Protein AF-A0AAD7N2C0-F1 (afdb_monomer_lite)

Organism: NCBI:txid230809

pLDDT: mean 71.65, std 14.03, range [29.66, 93.94]

Sequence (207 aa):
TRGRRMLSAWKRSNLVILNGTHLEDAPIGRFTSIKKVGVKEATVDYATVSEALVPLVRSLSVALPVGSTEAWSDHVGLTLKLDRAILDAAPNPVPRAVHRVPVMPQGDREMDKFCEEVMASRQSPAEMLHQLYGQVFVETSFSQVYVQGSCKGLGTNGARGVGAVFWGETSNSNCVLAVPGLGRQRITELQYMQHCWRSKLQTLIIP

Foldseek 3Di:
DVVVVVVVVCVVVQKDWQQQDPQEPDDGRDFFFAADPPQDGHNPDTDIDHPVQVVFWNHWYFAAPDDDPPDDDSGTDIDTDGHPVCVVVDDDDDPPDPDPDPDDDPDPDPVVVSVVVSVPRDDDPQSVCCVVVNDDPDDDPDFDKDKDKDWDPPPDLPIWIKIWIGRDDPDPPTDIDTDDHDDDDDPPVVVVVVVVVVVVVVVVPDD

Secondary structure (DSSP, 8-state):
-HHHHHHHHHHHTTEEE-TTSTTBSSSTT--SB---TTSPPB-----EEEGGGGGGEEEEEEE---S-TT---SBPEEEEEE-THHHHH--S-PPPP-PPPP-PPP--SHHHHHHHHHHH----HHHHHHHHH-------S----EEEEEEESTTSTT-EEEEEEE--TT-TT-EEEEPSSS----SHHHHHHHHHHHHHHHHH---

Structure (mmCIF, N/CA/C/O backbone):
data_AF-A0AAD7N2C0-F1
#
_entry.id   AF-A0AAD7N2C0-F1
#
loop_
_atom_site.group_PDB
_atom_site.id
_atom_site.type_symbol
_atom_site.label_atom_id
_atom_site.label_alt_id
_atom_site.label_comp_id
_atom_site.label_asym_id
_atom_site.label_entity_id
_atom_site.label_seq_id
_atom_site.pdbx_PDB_ins_code
_atom_site.Cartn_x
_atom_site.Cartn_y
_atom_site.Cartn_z
_atom_site.occupancy
_atom_site.B_iso_or_equiv
_atom_site.auth_seq_id
_atom_site.auth_comp_id
_atom_site.auth_asym_id
_atom_site.auth_atom_id
_atom_site.pdbx_PDB_model_num
ATOM 1 N N . THR A 1 1 ? -19.991 15.404 3.270 1.00 70.31 1 THR A N 1
ATOM 2 C CA . THR A 1 1 ? -19.014 14.652 2.472 1.00 70.31 1 THR A CA 1
ATOM 3 C C . THR A 1 1 ? -18.948 13.242 3.005 1.00 70.31 1 THR A C 1
ATOM 5 O O . THR A 1 1 ? -19.131 13.039 4.214 1.00 70.31 1 THR A O 1
ATOM 8 N N . ARG A 1 2 ? -18.714 12.283 2.116 1.00 74.31 2 ARG A N 1
ATOM 9 C CA . ARG A 1 2 ? -18.590 10.849 2.399 1.00 74.31 2 ARG A CA 1
ATOM 10 C C . ARG A 1 2 ? -17.620 10.567 3.548 1.00 74.31 2 ARG A C 1
ATOM 12 O O . ARG A 1 2 ? -18.001 9.913 4.518 1.00 74.31 2 ARG A O 1
ATOM 19 N N . GLY A 1 3 ? -16.435 11.182 3.509 1.00 79.38 3 GLY A N 1
ATOM 20 C CA . GLY A 1 3 ? -15.414 11.039 4.553 1.00 79.38 3 GLY A CA 1
ATOM 21 C C . GLY A 1 3 ? -15.924 11.371 5.960 1.00 79.38 3 GLY A C 1
ATOM 22 O O . GLY A 1 3 ? -15.758 10.577 6.877 1.00 79.38 3 GLY A O 1
ATOM 23 N N . ARG A 1 4 ? -16.654 12.481 6.147 1.00 81.00 4 ARG A N 1
ATOM 24 C CA . ARG A 1 4 ? -17.184 12.862 7.476 1.00 81.00 4 ARG A CA 1
ATOM 25 C C . ARG A 1 4 ? -18.195 11.854 8.026 1.00 81.00 4 ARG A C 1
ATOM 27 O O . ARG A 1 4 ? -18.227 11.626 9.234 1.00 81.00 4 ARG A O 1
ATOM 34 N N . ARG A 1 5 ? -19.024 11.251 7.165 1.00 80.38 5 ARG A N 1
ATOM 35 C CA . ARG A 1 5 ? -19.997 10.224 7.584 1.00 80.38 5 ARG A CA 1
ATOM 36 C C . ARG A 1 5 ? -19.286 8.931 7.970 1.00 80.38 5 ARG A C 1
ATOM 38 O O . ARG A 1 5 ? -19.634 8.351 8.992 1.00 80.38 5 ARG A O 1
ATOM 45 N N . MET A 1 6 ? -18.273 8.537 7.199 1.00 83.81 6 MET A N 1
ATOM 46 C CA . MET A 1 6 ? -17.429 7.379 7.495 1.00 83.81 6 MET A CA 1
ATOM 47 C C . MET A 1 6 ? -16.694 7.550 8.831 1.00 83.81 6 MET A C 1
ATOM 49 O O . MET A 1 6 ? -16.851 6.714 9.714 1.00 83.81 6 MET A O 1
ATOM 53 N N . LEU A 1 7 ? -16.033 8.694 9.044 1.00 83.12 7 LEU A N 1
ATOM 54 C CA . LEU A 1 7 ? -15.394 9.038 10.322 1.00 83.12 7 LEU A CA 1
ATOM 55 C C . LEU A 1 7 ? -16.388 9.010 11.491 1.00 83.12 7 LEU A C 1
ATOM 57 O O . LEU A 1 7 ? -16.083 8.502 12.565 1.00 83.12 7 LEU A O 1
ATOM 61 N N . SER A 1 8 ? -17.605 9.515 11.277 1.00 82.25 8 SER A N 1
ATOM 62 C CA . SER A 1 8 ? -18.661 9.494 12.296 1.00 82.25 8 SER A CA 1
ATOM 63 C C . SER A 1 8 ? -19.159 8.073 12.593 1.00 82.25 8 SER A C 1
ATOM 65 O O . SER A 1 8 ? -19.505 7.766 13.733 1.00 82.25 8 SER A O 1
ATOM 67 N N . ALA A 1 9 ? -19.220 7.193 11.591 1.00 82.31 9 ALA A N 1
ATOM 68 C CA . ALA A 1 9 ? -19.581 5.787 11.769 1.00 82.31 9 ALA A CA 1
ATOM 69 C C . ALA A 1 9 ? -18.493 5.016 12.531 1.00 82.31 9 ALA A C 1
ATOM 71 O O . ALA A 1 9 ? -18.816 4.298 13.478 1.00 82.31 9 ALA A O 1
ATOM 72 N N . TRP A 1 10 ? -17.224 5.225 12.179 1.00 86.38 10 TRP A N 1
ATOM 73 C CA . TRP A 1 10 ? -16.083 4.639 12.881 1.00 86.38 10 TRP A CA 1
ATOM 74 C C . TRP A 1 10 ? -16.002 5.107 14.330 1.00 86.38 10 TRP A C 1
ATOM 76 O O . TRP A 1 10 ? -15.942 4.270 15.226 1.00 86.38 10 TRP A O 1
ATOM 86 N N . LYS A 1 11 ? -16.150 6.415 14.575 1.00 84.75 11 LYS A N 1
ATOM 87 C CA . LYS A 1 11 ? -16.197 6.975 15.931 1.00 84.75 11 LYS A CA 1
ATOM 88 C C . LYS A 1 11 ? -17.304 6.345 16.782 1.00 84.75 11 LYS A C 1
ATOM 90 O O . LYS A 1 11 ? -17.057 5.970 17.919 1.00 84.75 11 LYS A O 1
ATOM 95 N N . ARG A 1 12 ? -18.519 6.196 16.239 1.00 85.44 12 ARG A N 1
ATOM 96 C CA . ARG A 1 12 ? -19.641 5.554 16.958 1.00 85.44 12 ARG A CA 1
ATOM 97 C C . ARG A 1 12 ? -19.413 4.070 17.241 1.00 85.44 12 ARG A C 1
ATOM 99 O O . ARG A 1 12 ? -19.999 3.550 18.179 1.00 85.44 12 ARG A O 1
ATOM 106 N N . SER A 1 13 ? -18.588 3.412 16.434 1.00 83.12 13 SER A N 1
ATOM 107 C CA . SER A 1 13 ? -18.271 1.985 16.563 1.00 83.12 13 SER A CA 1
ATOM 108 C C . SER A 1 13 ? -16.969 1.739 17.336 1.00 83.12 13 SER A C 1
ATOM 110 O O . SER A 1 13 ? -16.472 0.619 17.343 1.00 83.12 13 SER A O 1
ATOM 112 N N . ASN A 1 14 ? -16.403 2.787 17.944 1.00 88.44 14 ASN A N 1
ATOM 113 C CA . ASN A 1 14 ? -15.100 2.790 18.606 1.00 88.44 14 ASN A CA 1
ATOM 114 C C . ASN A 1 14 ? -13.965 2.160 17.771 1.00 88.44 14 ASN A C 1
ATOM 116 O O . ASN A 1 14 ? -13.167 1.355 18.259 1.00 88.44 14 ASN A O 1
ATOM 120 N N . LEU A 1 15 ? -13.941 2.497 16.477 1.00 89.88 15 LEU A N 1
ATOM 121 C CA . LEU A 1 15 ? -12.914 2.057 15.541 1.00 89.88 15 LEU A CA 1
ATOM 122 C C . LEU A 1 15 ? -11.818 3.117 15.404 1.00 89.88 15 LEU A C 1
ATOM 124 O O . LEU A 1 15 ? -12.097 4.304 15.217 1.00 89.88 15 LEU A O 1
ATOM 128 N N . VAL A 1 16 ? -10.574 2.653 15.435 1.00 92.06 16 VAL A N 1
ATOM 129 C CA . VAL A 1 16 ? -9.347 3.424 15.243 1.00 92.06 16 VAL A CA 1
ATOM 130 C C . VAL A 1 16 ? -8.838 3.193 13.823 1.00 92.06 16 VAL A C 1
ATOM 132 O O . VAL A 1 16 ? -8.785 2.056 13.355 1.00 92.06 16 VAL A O 1
ATOM 135 N N . ILE A 1 17 ? -8.467 4.274 13.135 1.00 93.94 17 ILE A N 1
ATOM 136 C CA . ILE A 1 17 ? -7.831 4.224 11.813 1.00 93.94 17 ILE A CA 1
ATOM 137 C C . ILE A 1 17 ? -6.334 4.015 12.014 1.00 93.94 17 ILE A C 1
ATOM 139 O O . ILE A 1 17 ? -5.708 4.759 12.764 1.00 93.94 17 ILE A O 1
ATOM 143 N N . LEU A 1 18 ? -5.770 3.018 11.337 1.00 93.38 18 LEU A N 1
ATOM 144 C CA . LEU A 1 18 ? -4.351 2.679 11.453 1.00 93.38 18 LEU A CA 1
ATOM 145 C C . LEU A 1 18 ? -3.471 3.425 10.443 1.00 93.38 18 LEU A C 1
ATOM 147 O O . LEU A 1 18 ? -2.297 3.665 10.721 1.00 93.38 18 LEU A O 1
ATOM 151 N N . ASN A 1 19 ? -4.029 3.820 9.297 1.00 92.62 19 ASN A N 1
ATOM 152 C CA . ASN A 1 19 ? -3.329 4.643 8.313 1.00 92.62 19 ASN A CA 1
ATOM 153 C C . ASN A 1 19 ? -2.898 5.981 8.931 1.00 92.62 19 ASN A C 1
ATOM 155 O O . ASN A 1 19 ? -3.682 6.650 9.605 1.00 92.62 19 ASN A O 1
ATOM 159 N N . GLY A 1 20 ? -1.665 6.390 8.662 1.00 87.25 20 GLY A N 1
ATOM 160 C CA . GLY A 1 20 ? -1.052 7.617 9.149 1.00 87.25 20 GLY A CA 1
ATOM 161 C C . GLY A 1 20 ? -0.580 7.555 10.606 1.00 87.25 20 GLY A C 1
ATOM 162 O O . GLY A 1 20 ? -0.171 8.577 11.156 1.00 87.25 20 GLY A O 1
ATOM 163 N N . THR A 1 21 ? -0.649 6.390 11.252 1.00 90.31 21 THR A N 1
ATOM 164 C CA . THR A 1 21 ? -0.164 6.202 12.626 1.00 90.31 21 THR A CA 1
ATOM 165 C C . THR A 1 21 ? 1.262 5.651 12.641 1.00 90.31 21 THR A C 1
ATOM 167 O O . THR A 1 21 ? 1.791 5.224 11.620 1.00 90.31 21 THR A O 1
ATOM 170 N N . HIS A 1 22 ? 1.880 5.600 13.822 1.00 90.69 22 HIS A N 1
ATOM 171 C CA . HIS A 1 22 ? 3.187 4.963 14.023 1.00 90.69 22 HIS A CA 1
ATOM 172 C C . HIS A 1 22 ? 3.191 3.449 13.740 1.00 90.69 22 HIS A C 1
ATOM 174 O O . HIS A 1 22 ? 4.258 2.848 13.700 1.00 90.69 22 HIS A O 1
ATOM 180 N N . LEU A 1 23 ? 2.014 2.832 13.579 1.00 91.31 23 LEU A N 1
ATOM 181 C CA . LEU A 1 23 ? 1.871 1.422 13.221 1.00 91.31 23 LEU A CA 1
ATOM 182 C C . LEU A 1 23 ? 1.984 1.197 11.707 1.00 91.31 23 LEU A C 1
ATOM 184 O O . LEU A 1 23 ? 2.019 0.049 11.280 1.00 91.31 23 LEU A O 1
ATOM 188 N N . GLU A 1 24 ? 2.002 2.252 10.889 1.00 90.56 24 GLU A N 1
ATOM 189 C CA . GLU A 1 24 ? 2.210 2.137 9.446 1.00 90.56 24 GLU A CA 1
ATOM 190 C C . GLU A 1 24 ? 3.711 1.980 9.132 1.00 90.56 24 GLU A C 1
ATOM 192 O O . GLU A 1 24 ? 4.488 2.915 9.298 1.00 90.56 24 GLU A O 1
ATOM 197 N N . ASP A 1 25 ? 4.110 0.809 8.621 1.00 82.00 25 ASP A N 1
ATOM 198 C CA . ASP A 1 25 ? 5.482 0.456 8.197 1.00 82.00 25 ASP A CA 1
ATOM 199 C C . ASP A 1 25 ? 5.895 1.140 6.869 1.00 82.00 25 ASP A C 1
ATOM 201 O O . ASP A 1 25 ? 6.874 0.760 6.220 1.00 82.00 25 ASP A O 1
ATOM 205 N N . ALA A 1 26 ? 5.125 2.126 6.414 1.00 72.94 26 ALA A N 1
ATOM 206 C CA . ALA A 1 26 ? 5.367 2.915 5.213 1.00 72.94 26 ALA A CA 1
ATOM 207 C C . ALA A 1 26 ? 5.567 4.393 5.597 1.00 72.94 26 ALA A C 1
ATOM 209 O O . ALA A 1 26 ? 5.246 4.783 6.721 1.00 72.94 26 ALA A O 1
ATOM 210 N N . PRO A 1 27 ? 6.089 5.250 4.695 1.00 71.62 27 PRO A N 1
ATOM 211 C CA . PRO A 1 27 ? 6.035 6.690 4.914 1.00 71.62 27 PRO A CA 1
ATOM 212 C C . PRO A 1 27 ? 4.595 7.085 5.250 1.00 71.62 27 PRO A C 1
ATOM 214 O O . PRO A 1 27 ? 3.690 6.787 4.473 1.00 71.62 27 PRO A O 1
ATOM 217 N N . ILE A 1 28 ? 4.408 7.695 6.423 1.00 67.69 28 ILE A N 1
ATOM 218 C CA . ILE A 1 28 ? 3.101 8.036 6.997 1.00 67.69 28 ILE A CA 1
ATOM 219 C C . ILE A 1 28 ? 2.191 8.647 5.929 1.00 67.69 28 ILE A C 1
ATOM 221 O O . ILE A 1 28 ? 2.535 9.664 5.324 1.00 67.69 28 ILE A O 1
ATOM 225 N N . GLY A 1 29 ? 1.010 8.049 5.748 1.00 63.38 29 GLY A N 1
ATOM 226 C CA . GLY A 1 29 ? -0.009 8.576 4.842 1.00 63.38 29 GLY A CA 1
ATOM 227 C C . GLY A 1 29 ? 0.218 8.190 3.386 1.00 63.38 29 GLY A C 1
ATOM 228 O O . GLY A 1 29 ? -0.067 8.988 2.490 1.00 63.38 29 GLY A O 1
ATOM 229 N N . ARG A 1 30 ? 0.717 6.976 3.131 1.00 80.44 30 ARG A N 1
ATOM 230 C CA . ARG A 1 30 ? 0.887 6.496 1.761 1.00 80.44 30 ARG A CA 1
ATOM 231 C C . ARG A 1 30 ? -0.463 6.443 1.036 1.00 80.44 30 ARG A C 1
ATOM 233 O O . ARG A 1 30 ? -1.490 6.046 1.596 1.00 80.44 30 ARG A O 1
ATOM 240 N N . PHE A 1 31 ? -0.458 6.839 -0.233 1.00 84.88 31 PHE A N 1
ATOM 241 C CA . PHE A 1 31 ? -1.635 6.720 -1.082 1.00 84.88 31 PHE A CA 1
ATOM 242 C C . PHE A 1 31 ? -1.967 5.254 -1.321 1.00 84.88 31 PHE A C 1
ATOM 244 O O . PHE A 1 31 ? -1.081 4.433 -1.570 1.00 84.88 31 PHE A O 1
ATOM 251 N N . THR A 1 32 ? -3.255 4.939 -1.221 1.00 84.38 32 THR A N 1
ATOM 252 C CA . THR A 1 32 ? -3.754 3.576 -1.400 1.00 84.38 32 THR A CA 1
ATOM 253 C C . THR A 1 32 ? -4.362 3.334 -2.770 1.00 84.38 32 THR A C 1
ATOM 255 O O . THR A 1 32 ? -4.479 2.188 -3.189 1.00 84.38 32 THR A O 1
ATOM 258 N N . SER A 1 33 ? -4.614 4.407 -3.516 1.00 82.69 33 SER A N 1
ATOM 259 C CA . SER A 1 33 ? -4.947 4.377 -4.930 1.00 82.69 33 SER A CA 1
ATOM 260 C C . SER A 1 33 ? -3.949 5.214 -5.727 1.00 82.69 33 SER A C 1
ATOM 262 O O . SER A 1 33 ? -3.734 6.398 -5.437 1.00 82.69 33 SER A O 1
ATOM 264 N N . ILE A 1 34 ? -3.329 4.575 -6.717 1.00 74.31 34 ILE A N 1
ATOM 265 C CA . ILE A 1 34 ? -2.292 5.148 -7.576 1.00 74.31 34 ILE A CA 1
ATOM 266 C C . ILE A 1 34 ? -2.873 5.228 -8.979 1.00 74.31 34 ILE A C 1
ATOM 268 O O . ILE A 1 34 ? -3.233 4.211 -9.569 1.00 74.31 34 ILE A O 1
ATOM 272 N N . LYS A 1 35 ? -2.995 6.448 -9.499 1.00 70.06 35 LYS A N 1
ATOM 273 C CA . LYS A 1 35 ? -3.726 6.724 -10.738 1.00 70.06 35 LYS A CA 1
ATOM 274 C C . LYS A 1 35 ? -2.865 7.407 -11.795 1.00 70.06 35 LYS A C 1
ATOM 276 O O . LYS A 1 35 ? -1.724 7.808 -11.560 1.00 70.06 35 LYS A O 1
ATOM 281 N N . LYS A 1 36 ? -3.455 7.505 -12.987 1.00 60.09 36 LYS A N 1
ATOM 282 C CA . LYS A 1 36 ? -2.905 8.077 -14.222 1.00 60.09 36 LYS A CA 1
ATOM 283 C C . LYS A 1 36 ? -2.272 9.453 -13.994 1.00 60.09 36 LYS A C 1
ATOM 285 O O . LYS A 1 36 ? -2.759 10.231 -13.178 1.00 60.09 36 LYS A O 1
ATOM 290 N N . VAL A 1 37 ? -1.231 9.779 -14.763 1.00 49.88 37 VAL A N 1
ATOM 291 C CA . VAL A 1 37 ? -0.595 11.110 -14.762 1.00 49.88 37 VAL A CA 1
ATOM 292 C C . VAL A 1 37 ? -1.664 12.196 -14.931 1.00 49.88 37 VAL A C 1
ATOM 294 O O . VAL A 1 37 ? -2.398 12.194 -15.916 1.00 49.88 37 VAL A O 1
ATOM 297 N N . GLY A 1 38 ? -1.761 13.107 -13.959 1.00 54.09 38 GLY A N 1
ATOM 298 C CA . GLY A 1 38 ? -2.751 14.192 -13.933 1.00 54.09 38 GLY A CA 1
ATOM 299 C C . GLY A 1 38 ? -3.958 13.948 -13.018 1.00 54.09 38 GLY A C 1
ATOM 300 O O . GLY A 1 38 ? -4.625 14.912 -12.645 1.00 54.09 38 GLY A O 1
ATOM 301 N N . VAL A 1 39 ? -4.205 12.707 -12.586 1.00 60.31 39 VAL A N 1
ATOM 302 C CA . VAL A 1 39 ? -5.164 12.392 -11.515 1.00 60.31 39 VAL A CA 1
ATOM 303 C C . VAL A 1 39 ? -4.409 12.343 -10.188 1.00 60.31 39 VAL A C 1
ATOM 305 O O . VAL A 1 39 ? -3.324 11.774 -10.101 1.00 60.31 39 VAL A O 1
ATOM 308 N N . LYS A 1 40 ? -4.956 12.977 -9.146 1.00 66.38 40 LYS A N 1
ATOM 309 C CA . LYS A 1 40 ? -4.307 13.028 -7.830 1.00 66.38 40 LYS A CA 1
ATOM 310 C C . LYS A 1 40 ? -4.325 11.642 -7.187 1.00 66.38 40 LYS A C 1
ATOM 312 O O . LYS A 1 40 ? -5.377 11.009 -7.116 1.00 66.38 40 LYS A O 1
ATOM 317 N N . GLU A 1 41 ? -3.170 11.205 -6.697 1.00 78.19 41 GLU A N 1
ATOM 318 C CA . GLU A 1 41 ? -3.063 10.038 -5.823 1.00 78.19 41 GLU A CA 1
ATOM 319 C C . GLU A 1 41 ? -3.924 10.261 -4.572 1.00 78.19 41 GLU A C 1
ATOM 321 O O . GLU A 1 41 ? -4.056 11.388 -4.078 1.00 78.19 41 GLU A O 1
ATOM 326 N N . ALA A 1 42 ? -4.566 9.199 -4.088 1.00 81.50 42 ALA A N 1
ATOM 327 C CA . ALA A 1 42 ? -5.526 9.313 -2.999 1.00 81.50 42 ALA A CA 1
ATOM 328 C C . ALA A 1 42 ? -5.417 8.142 -2.025 1.00 81.50 42 ALA A C 1
ATOM 330 O O . ALA A 1 42 ? -5.201 6.993 -2.408 1.00 81.50 42 ALA A O 1
ATOM 331 N N . THR A 1 43 ? -5.618 8.431 -0.743 1.00 84.75 43 THR A N 1
ATOM 332 C CA . THR A 1 43 ? -5.851 7.403 0.272 1.00 84.75 43 THR A CA 1
ATOM 333 C C . THR A 1 43 ? -7.352 7.167 0.356 1.00 84.75 43 THR A C 1
ATOM 335 O O . THR A 1 43 ? -8.091 8.033 0.821 1.00 84.75 43 THR A O 1
ATOM 338 N N . VAL A 1 44 ? -7.804 6.018 -0.136 1.00 86.12 44 VAL A N 1
ATOM 339 C CA . VAL A 1 44 ? -9.226 5.628 -0.169 1.00 86.12 44 VAL A CA 1
ATOM 340 C C . VAL A 1 44 ? -9.489 4.297 0.528 1.00 86.12 44 VAL A C 1
ATOM 342 O O . VAL A 1 44 ? -10.601 4.075 1.007 1.00 86.12 44 VAL A O 1
ATOM 345 N N . ASP A 1 45 ? -8.460 3.464 0.660 1.00 88.00 45 ASP A N 1
ATOM 346 C CA . ASP A 1 45 ? -8.474 2.244 1.461 1.00 88.00 45 ASP A CA 1
ATOM 347 C C . ASP A 1 45 ? -7.897 2.510 2.849 1.00 88.00 45 ASP A C 1
ATOM 349 O O . ASP A 1 45 ? -6.811 3.081 2.987 1.00 88.00 45 ASP A O 1
ATOM 353 N N . TYR A 1 46 ? -8.626 2.069 3.873 1.00 91.19 46 TYR A N 1
ATOM 354 C CA . TYR A 1 46 ? -8.271 2.273 5.271 1.00 91.19 46 TYR A CA 1
ATOM 355 C C . TYR A 1 46 ? -8.316 0.955 6.039 1.00 91.19 46 TYR A C 1
ATOM 357 O O . TYR A 1 46 ? -9.290 0.206 5.949 1.00 91.19 46 TYR A O 1
ATOM 365 N N . ALA A 1 47 ? -7.296 0.708 6.855 1.00 93.25 47 ALA A N 1
ATOM 366 C CA . ALA A 1 47 ? -7.322 -0.329 7.872 1.00 93.25 47 ALA A CA 1
ATOM 367 C C . ALA A 1 47 ? -7.885 0.262 9.170 1.00 93.25 47 ALA A C 1
ATOM 369 O O . ALA A 1 47 ? -7.408 1.289 9.660 1.00 93.25 47 ALA A O 1
ATOM 370 N N . THR A 1 48 ? -8.907 -0.391 9.727 1.00 93.94 48 THR A N 1
ATOM 371 C CA . THR A 1 48 ? -9.512 0.007 11.002 1.00 93.94 48 THR A CA 1
ATOM 372 C C . THR A 1 48 ? -9.609 -1.179 11.947 1.00 93.94 48 THR A C 1
ATOM 374 O O . THR A 1 48 ? -9.838 -2.308 11.512 1.00 93.94 48 THR A O 1
ATOM 377 N N . VAL A 1 49 ? -9.432 -0.918 13.238 1.00 92.38 49 VAL A N 1
ATOM 378 C CA . VAL A 1 49 ? -9.549 -1.914 14.313 1.00 92.38 49 VAL A CA 1
ATOM 379 C C . VAL A 1 49 ? -10.329 -1.317 15.473 1.00 92.38 49 VAL A C 1
ATOM 381 O O . VAL A 1 49 ? -10.372 -0.099 15.619 1.00 92.38 49 VAL A O 1
ATOM 384 N N . SER A 1 50 ? -10.954 -2.144 16.307 1.00 90.44 50 SER A N 1
ATOM 385 C CA . SER A 1 50 ? -11.484 -1.644 17.576 1.00 90.44 50 SER A CA 1
ATOM 386 C C . SER A 1 50 ? -10.338 -1.197 18.482 1.00 90.44 50 SER A C 1
ATOM 388 O O . SER A 1 50 ? -9.241 -1.755 18.432 1.00 90.44 50 SER A O 1
ATOM 390 N N . GLU A 1 51 ? -10.598 -0.208 19.333 1.00 87.62 51 GLU A N 1
ATOM 391 C CA . GLU A 1 51 ? -9.603 0.326 20.273 1.00 87.62 51 GLU A CA 1
ATOM 392 C C . GLU A 1 51 ? -8.937 -0.773 21.125 1.00 87.62 51 GLU A C 1
ATOM 394 O O . GLU A 1 51 ? -7.723 -0.777 21.306 1.00 87.62 51 GLU A O 1
ATOM 399 N N . ALA A 1 52 ? -9.711 -1.778 21.548 1.00 85.38 52 ALA A N 1
ATOM 400 C CA . ALA A 1 52 ? -9.220 -2.918 22.325 1.00 85.38 52 ALA A CA 1
ATOM 401 C C . ALA A 1 52 ? -8.186 -3.791 21.588 1.00 85.38 52 ALA A C 1
ATOM 403 O O . ALA A 1 52 ? -7.409 -4.491 22.232 1.00 85.38 52 ALA A O 1
ATOM 404 N N . LEU A 1 53 ? -8.166 -3.769 20.251 1.00 88.44 53 LEU A N 1
ATOM 405 C CA . LEU A 1 53 ? -7.234 -4.556 19.440 1.00 88.44 53 LEU A CA 1
ATOM 406 C C . LEU A 1 53 ? -5.960 -3.790 19.078 1.00 88.44 53 LEU A C 1
ATOM 408 O O . LEU A 1 53 ? -5.014 -4.408 18.596 1.00 88.44 53 LEU A O 1
ATOM 412 N N . VAL A 1 54 ? -5.903 -2.476 19.324 1.00 90.62 54 VAL A N 1
ATOM 413 C CA . VAL A 1 54 ? -4.730 -1.644 19.006 1.00 90.62 54 VAL A CA 1
ATOM 414 C C . VAL A 1 54 ? -3.435 -2.190 19.627 1.00 90.62 54 VAL A C 1
ATOM 416 O O . VAL A 1 54 ? -2.459 -2.297 18.888 1.00 90.62 54 VAL A O 1
ATOM 419 N N . PRO A 1 55 ? -3.391 -2.628 20.906 1.00 90.25 55 PRO A N 1
ATOM 420 C CA . PRO A 1 55 ? -2.169 -3.191 21.494 1.00 90.25 55 PRO A CA 1
ATOM 421 C C . PRO A 1 55 ? -1.679 -4.481 20.820 1.00 90.25 55 PRO A C 1
ATOM 423 O O . PRO A 1 55 ? -0.523 -4.865 20.987 1.00 90.25 55 PRO A O 1
ATOM 426 N N . LEU A 1 56 ? -2.556 -5.163 20.077 1.00 90.50 56 LEU A N 1
ATOM 427 C CA . LEU A 1 56 ? -2.248 -6.398 19.358 1.00 90.50 56 LEU A CA 1
ATOM 428 C C . LEU A 1 56 ? -1.826 -6.133 17.910 1.00 90.50 56 LEU A C 1
ATOM 430 O O . LEU A 1 56 ? -1.383 -7.056 17.231 1.00 90.50 56 LEU A O 1
ATOM 434 N N . VAL A 1 57 ? -1.948 -4.902 17.411 1.00 92.75 57 VAL A N 1
ATOM 435 C CA . VAL A 1 57 ? -1.460 -4.547 16.077 1.00 92.75 57 VAL A CA 1
ATOM 436 C C . VAL A 1 57 ? 0.057 -4.424 16.125 1.00 92.75 57 VAL A C 1
ATOM 438 O O . VAL A 1 57 ? 0.608 -3.614 16.864 1.00 92.75 57 VAL A O 1
ATOM 441 N N . ARG A 1 58 ? 0.741 -5.236 15.318 1.00 93.56 58 ARG A N 1
ATOM 442 C CA . ARG A 1 58 ? 2.200 -5.194 15.184 1.00 93.56 58 ARG A CA 1
ATOM 443 C C . ARG A 1 58 ? 2.624 -4.200 14.124 1.00 93.56 58 ARG A C 1
ATOM 445 O O . ARG A 1 58 ? 3.508 -3.396 14.390 1.00 93.56 58 ARG A O 1
ATOM 452 N N . SER A 1 59 ? 1.981 -4.247 12.961 1.00 93.69 59 SER A N 1
ATOM 453 C CA . SER A 1 59 ? 2.157 -3.224 11.938 1.00 93.69 59 SER A CA 1
ATOM 454 C C . SER A 1 59 ? 1.110 -3.286 10.829 1.00 93.69 59 SER A C 1
ATOM 456 O O . SER A 1 59 ? 0.435 -4.298 10.630 1.00 93.69 59 SER A O 1
ATOM 458 N N . LEU A 1 60 ? 0.995 -2.189 10.090 1.00 93.62 60 LEU A N 1
ATOM 459 C CA . LEU A 1 60 ? 0.257 -2.035 8.846 1.00 93.62 60 LEU A CA 1
ATOM 460 C C . LEU A 1 60 ? 1.261 -1.744 7.730 1.00 93.62 60 LEU A C 1
ATOM 462 O O . LEU A 1 60 ? 1.951 -0.732 7.760 1.00 93.62 60 LEU A O 1
ATOM 466 N N . SER A 1 61 ? 1.314 -2.589 6.709 1.00 90.38 61 SER A N 1
ATOM 467 C CA . SER A 1 61 ? 2.115 -2.343 5.514 1.00 90.38 61 SER A CA 1
ATOM 468 C C . SER A 1 61 ? 1.224 -1.945 4.345 1.00 90.38 61 SER A C 1
ATOM 470 O O . SER A 1 61 ? 0.238 -2.620 4.043 1.00 90.38 61 SER A O 1
ATOM 472 N N . VAL A 1 62 ? 1.600 -0.852 3.685 1.00 86.56 62 VAL A N 1
ATOM 473 C CA . VAL A 1 62 ? 1.004 -0.378 2.435 1.00 86.56 62 VAL A CA 1
ATOM 474 C C . VAL A 1 62 ? 1.995 -0.696 1.320 1.00 86.56 62 VAL A C 1
ATOM 476 O O . VAL A 1 62 ? 2.956 0.050 1.082 1.00 86.56 62 VAL A O 1
ATOM 479 N N . ALA A 1 63 ? 1.809 -1.852 0.689 1.00 77.88 63 ALA A N 1
ATOM 480 C CA . ALA A 1 63 ? 2.730 -2.377 -0.307 1.00 77.88 63 ALA A CA 1
ATOM 481 C C . ALA A 1 63 ? 2.164 -2.169 -1.711 1.00 77.88 63 ALA A C 1
ATOM 483 O O . ALA A 1 63 ? 1.010 -2.501 -1.985 1.00 77.88 63 ALA A O 1
ATOM 484 N N . LEU A 1 64 ? 3.003 -1.648 -2.613 1.00 67.38 64 LEU A N 1
ATOM 485 C CA . LEU A 1 64 ? 2.694 -1.657 -4.041 1.00 67.38 64 LEU A CA 1
ATOM 486 C C . LEU A 1 64 ? 2.376 -3.096 -4.466 1.00 67.38 64 LEU A C 1
ATOM 488 O O . LEU A 1 64 ? 2.981 -4.018 -3.916 1.00 67.38 64 LEU A O 1
ATOM 492 N N . PRO A 1 65 ? 1.454 -3.311 -5.414 1.00 59.69 65 PRO A N 1
ATOM 493 C CA . PRO A 1 65 ? 1.211 -4.643 -5.941 1.00 59.69 65 PRO A CA 1
ATOM 494 C C . PRO A 1 65 ? 2.508 -5.167 -6.574 1.00 59.69 65 PRO A C 1
ATOM 496 O O . PRO A 1 65 ? 2.897 -4.761 -7.666 1.00 59.69 65 PRO A O 1
ATOM 499 N N . VAL A 1 66 ? 3.213 -6.045 -5.857 1.00 49.84 66 VAL A N 1
ATOM 500 C CA . VAL A 1 66 ? 4.384 -6.758 -6.368 1.00 49.84 66 VAL A CA 1
ATOM 501 C C . VAL A 1 66 ? 3.932 -8.178 -6.678 1.00 49.84 66 VAL A C 1
ATOM 503 O O . VAL A 1 66 ? 3.925 -9.040 -5.806 1.00 49.84 66 VAL A O 1
ATOM 506 N N . GLY A 1 67 ? 3.525 -8.409 -7.925 1.00 47.59 67 GLY A N 1
ATOM 507 C CA . GLY A 1 67 ? 3.361 -9.760 -8.461 1.00 47.59 67 GLY A CA 1
ATOM 508 C C . GLY A 1 67 ? 1.920 -10.252 -8.584 1.00 47.59 67 GLY A C 1
ATOM 509 O O . GLY A 1 67 ? 1.351 -10.849 -7.682 1.00 47.59 67 GLY A O 1
ATOM 510 N N . SER A 1 68 ? 1.346 -10.075 -9.764 1.00 44.59 68 SER A N 1
ATOM 511 C CA . SER A 1 68 ? 1.057 -11.166 -10.703 1.00 44.59 68 SER A CA 1
ATOM 512 C C . SER A 1 68 ? 0.480 -10.511 -11.956 1.00 44.59 68 SER A C 1
ATOM 514 O O . SER A 1 68 ? -0.353 -9.612 -11.890 1.00 44.59 68 SER A O 1
ATOM 516 N N . THR A 1 69 ? 1.010 -10.880 -13.112 1.00 51.09 69 THR A N 1
ATOM 517 C CA . THR A 1 69 ? 0.781 -10.227 -14.409 1.00 51.09 69 THR A CA 1
ATOM 518 C C . THR A 1 69 ? -0.644 -10.379 -14.955 1.00 51.09 69 THR A C 1
ATOM 520 O O . THR A 1 69 ? -0.938 -9.827 -16.009 1.00 51.09 69 THR A O 1
ATOM 523 N N . GLU A 1 70 ? -1.533 -11.094 -14.260 1.00 52.12 70 GLU A N 1
ATOM 524 C CA . GLU A 1 70 ? -2.845 -11.486 -14.793 1.00 52.12 70 GLU A CA 1
ATOM 525 C C . GLU A 1 70 ? -4.012 -10.600 -14.327 1.00 52.12 70 GLU A C 1
ATOM 527 O O . GLU A 1 70 ? -5.019 -10.511 -15.026 1.00 52.12 70 GLU A O 1
ATOM 532 N N . ALA A 1 71 ? -3.885 -9.881 -13.205 1.00 56.19 71 ALA A N 1
ATOM 533 C CA . ALA A 1 71 ? -4.915 -8.950 -12.737 1.00 56.19 71 ALA A CA 1
ATOM 534 C C . ALA A 1 71 ? -4.280 -7.741 -12.038 1.00 56.19 71 ALA A C 1
ATOM 536 O O . ALA A 1 71 ? -4.014 -7.748 -10.837 1.00 56.19 71 ALA A O 1
ATOM 537 N N . TRP A 1 72 ? -4.015 -6.689 -12.812 1.00 60.88 72 TRP A N 1
ATOM 538 C CA . TRP A 1 72 ? -3.530 -5.424 -12.267 1.00 60.88 72 TRP A CA 1
ATOM 539 C C . TRP A 1 72 ? -4.628 -4.700 -11.469 1.00 60.88 72 TRP A C 1
ATOM 541 O O . TRP A 1 72 ? -5.791 -4.693 -11.871 1.00 60.88 72 TRP A O 1
ATOM 551 N N . SER A 1 73 ? -4.234 -4.042 -10.375 1.00 70.94 73 SER A N 1
ATOM 552 C CA . SER A 1 73 ? -5.090 -3.195 -9.539 1.00 70.94 73 SER A CA 1
ATOM 553 C C . SER A 1 73 ? -4.462 -1.808 -9.401 1.00 70.94 73 SER A C 1
ATOM 555 O O . SER A 1 73 ? -3.271 -1.693 -9.118 1.00 70.94 73 SER A O 1
ATOM 557 N N . ASP A 1 74 ? -5.258 -0.750 -9.571 1.00 73.25 74 ASP A N 1
ATOM 558 C CA . ASP A 1 74 ? -4.868 0.635 -9.260 1.00 73.25 74 ASP A CA 1
ATOM 559 C C . ASP A 1 74 ? -4.886 0.927 -7.748 1.00 73.25 74 ASP A C 1
ATOM 561 O O . ASP A 1 74 ? -4.530 2.022 -7.310 1.00 73.25 74 ASP A O 1
ATOM 565 N N . HIS A 1 75 ? -5.264 -0.067 -6.944 1.00 78.94 75 HIS A N 1
ATOM 566 C CA . HIS A 1 75 ? -5.156 -0.055 -5.493 1.00 78.94 75 HIS A CA 1
ATOM 567 C C . HIS A 1 75 ? -3.937 -0.840 -5.011 1.00 78.94 75 HIS A C 1
ATOM 569 O O . HIS A 1 75 ? -3.627 -1.923 -5.519 1.00 78.94 75 HIS A O 1
ATOM 575 N N . VAL A 1 76 ? -3.279 -0.311 -3.983 1.00 82.75 76 VAL A N 1
ATOM 576 C CA . VAL A 1 76 ? -2.178 -0.982 -3.288 1.00 82.75 76 VAL A CA 1
ATOM 577 C C . VAL A 1 76 ? -2.708 -1.989 -2.269 1.00 82.75 76 VAL A C 1
ATOM 579 O O . VAL A 1 76 ? -3.797 -1.836 -1.715 1.00 82.75 76 VAL A O 1
ATOM 582 N N . GLY A 1 77 ? -1.912 -3.014 -1.976 1.00 83.56 77 GLY A N 1
ATOM 583 C CA . GLY A 1 77 ? -2.254 -3.987 -0.947 1.00 83.56 77 GLY A CA 1
ATOM 584 C C . GLY A 1 77 ? -2.067 -3.407 0.455 1.00 83.56 77 GLY A C 1
ATOM 585 O O . GLY A 1 77 ? -1.012 -2.854 0.773 1.00 83.56 77 GLY A O 1
ATOM 586 N N . LEU A 1 78 ? -3.071 -3.591 1.315 1.00 89.00 78 LEU A N 1
ATOM 587 C CA . LEU A 1 78 ? -2.968 -3.348 2.753 1.00 89.00 78 LEU A CA 1
ATOM 588 C C . LEU A 1 78 ? -2.732 -4.674 3.476 1.00 89.00 78 LEU A C 1
ATOM 590 O O . LEU A 1 78 ? -3.555 -5.584 3.398 1.00 89.00 78 LEU A O 1
ATOM 594 N N . THR A 1 79 ? -1.621 -4.781 4.202 1.00 90.06 79 THR A N 1
ATOM 595 C CA . THR A 1 79 ? -1.297 -5.958 5.020 1.00 90.06 79 THR A CA 1
ATOM 596 C C . THR A 1 79 ? -1.257 -5.571 6.488 1.00 90.06 79 THR A C 1
ATOM 598 O O . THR A 1 79 ? -0.406 -4.786 6.895 1.00 90.06 79 THR A O 1
ATOM 601 N N . LEU A 1 80 ? -2.151 -6.141 7.294 1.00 91.62 80 LEU A N 1
ATOM 602 C CA . LEU A 1 80 ? -2.187 -5.936 8.741 1.00 91.62 80 LEU A CA 1
ATOM 603 C C . LEU A 1 80 ? -1.560 -7.138 9.454 1.00 91.62 80 LEU A C 1
ATOM 605 O O . LEU A 1 80 ? -2.021 -8.268 9.290 1.00 91.62 80 LEU A O 1
ATOM 609 N N . LYS A 1 81 ? -0.52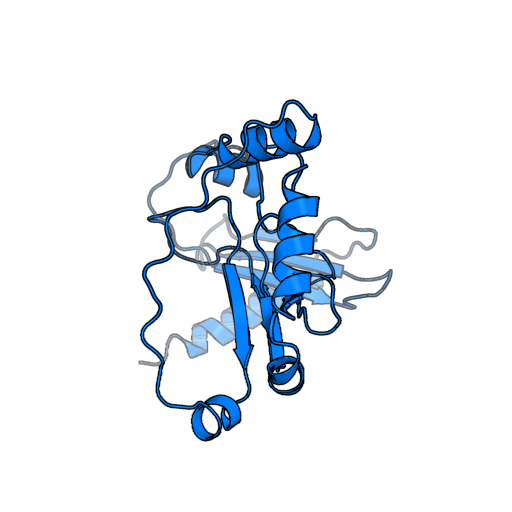6 -6.898 10.260 1.00 91.69 81 LYS A N 1
ATOM 610 C CA . LYS A 1 81 ? 0.099 -7.902 11.124 1.00 91.69 81 LYS A CA 1
ATOM 611 C C . LYS A 1 81 ? -0.424 -7.743 12.545 1.00 91.69 81 LYS A C 1
ATOM 613 O O . LYS A 1 81 ? -0.343 -6.662 13.126 1.00 91.69 81 LYS A O 1
ATOM 618 N N . LEU A 1 82 ? -0.933 -8.834 13.101 1.00 90.00 82 LEU A N 1
ATOM 619 C CA . LEU A 1 82 ? -1.502 -8.900 14.445 1.00 90.00 82 LEU A CA 1
ATOM 620 C C . LEU A 1 82 ? -0.688 -9.874 15.300 1.00 90.00 82 LEU A C 1
ATOM 622 O O . LEU A 1 82 ? -0.081 -10.810 14.778 1.00 90.00 82 LEU A O 1
ATOM 626 N N . ASP A 1 83 ? -0.679 -9.656 16.609 1.00 88.38 83 ASP A N 1
ATOM 627 C CA .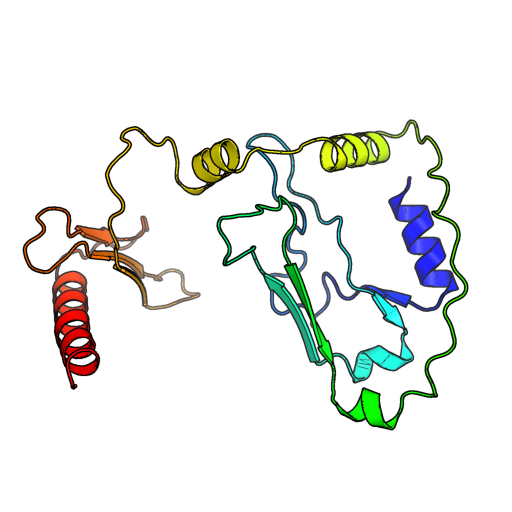 ASP A 1 83 ? -0.156 -10.619 17.569 1.00 88.38 83 ASP A CA 1
ATOM 628 C C . ASP A 1 83 ? -1.019 -11.888 17.573 1.00 88.38 83 ASP A C 1
ATOM 630 O O . ASP A 1 83 ? -2.250 -11.823 17.538 1.00 88.38 83 ASP A O 1
ATOM 634 N N . ARG A 1 84 ? -0.368 -13.049 17.665 1.00 78.12 84 ARG A N 1
ATOM 635 C CA . ARG A 1 84 ? -1.022 -14.353 17.785 1.00 78.12 84 ARG A CA 1
ATOM 636 C C . ARG A 1 84 ? -1.916 -14.450 19.022 1.00 78.12 84 ARG A C 1
ATOM 638 O O . ARG A 1 84 ? -2.911 -15.165 18.952 1.00 78.12 84 ARG A O 1
ATOM 645 N N . ALA A 1 85 ? -1.627 -13.698 20.088 1.00 74.31 85 ALA A N 1
ATOM 646 C CA . ALA A 1 85 ? -2.463 -13.623 21.291 1.00 74.31 85 ALA A CA 1
ATOM 647 C C . ALA A 1 85 ? -3.933 -13.258 20.990 1.00 74.31 85 ALA A C 1
ATOM 649 O O . ALA A 1 85 ? -4.826 -13.553 21.781 1.00 74.31 85 ALA A O 1
ATOM 650 N N . ILE A 1 86 ? -4.209 -12.666 19.821 1.00 68.88 86 ILE A N 1
ATOM 651 C CA . ILE A 1 86 ? -5.571 -12.396 19.353 1.00 68.88 86 ILE A CA 1
ATOM 652 C C . ILE A 1 86 ? -6.386 -13.674 19.111 1.00 68.88 86 ILE A C 1
ATOM 654 O O . ILE A 1 86 ? -7.600 -13.649 19.277 1.00 68.88 86 ILE A O 1
ATOM 658 N N . LEU A 1 87 ? -5.741 -14.780 18.721 1.00 65.56 87 LEU A N 1
ATOM 659 C CA . LEU A 1 87 ? -6.406 -16.064 18.479 1.00 65.56 87 LEU A CA 1
ATOM 660 C C . LEU A 1 87 ? -6.853 -16.707 19.790 1.00 65.56 87 LEU A C 1
ATOM 662 O O . LEU A 1 87 ? -7.897 -17.348 19.825 1.00 65.56 87 LEU A O 1
ATOM 666 N N . ASP A 1 88 ? -6.088 -16.484 20.857 1.00 67.69 88 ASP A N 1
ATOM 667 C CA . ASP A 1 88 ? -6.373 -17.029 22.184 1.00 67.69 88 ASP A CA 1
ATOM 668 C C . ASP A 1 88 ? -7.419 -16.180 22.932 1.00 67.69 88 ASP A C 1
ATOM 670 O O . ASP A 1 88 ? -8.132 -16.683 23.798 1.00 67.69 88 ASP A O 1
ATOM 674 N N . ALA A 1 89 ? -7.543 -14.893 22.579 1.00 60.66 89 ALA A N 1
ATOM 675 C CA . ALA A 1 89 ? -8.498 -13.951 23.167 1.00 60.66 89 ALA A CA 1
ATOM 676 C C . ALA A 1 89 ? -9.802 -13.786 22.361 1.00 60.66 89 ALA A C 1
ATOM 678 O O . ALA A 1 89 ? -10.732 -13.128 22.835 1.00 60.66 89 ALA A O 1
ATOM 679 N N . ALA A 1 90 ? -9.884 -14.326 21.140 1.00 59.34 90 ALA A N 1
ATOM 680 C CA . ALA A 1 90 ? -11.048 -14.142 20.283 1.00 59.34 90 ALA A CA 1
ATOM 681 C C . ALA A 1 90 ? -12.230 -14.994 20.784 1.00 59.34 90 ALA A C 1
ATOM 683 O O . ALA A 1 90 ? -12.151 -16.224 20.758 1.00 59.34 90 ALA A O 1
ATOM 684 N N . PRO A 1 91 ? -13.359 -14.385 21.197 1.00 59.94 91 PRO A N 1
ATOM 685 C CA . PRO A 1 91 ? -14.583 -15.146 21.402 1.00 59.94 91 PRO A CA 1
ATOM 686 C C . PRO A 1 91 ? -15.000 -15.822 20.089 1.00 59.94 91 PRO A C 1
ATOM 688 O O . PRO A 1 91 ? -14.646 -15.355 19.002 1.00 59.94 91 PRO A O 1
ATOM 691 N N . ASN A 1 92 ? -15.777 -16.908 20.198 1.00 62.81 92 ASN A N 1
ATOM 692 C CA . ASN A 1 92 ? -16.319 -17.629 19.045 1.00 62.81 92 ASN A CA 1
ATOM 693 C C . ASN A 1 92 ? -16.835 -16.646 17.981 1.00 62.81 92 ASN A C 1
ATOM 695 O O . ASN A 1 92 ? -17.536 -15.691 18.338 1.00 62.81 92 ASN A O 1
ATOM 699 N N . PRO A 1 93 ? -16.510 -16.860 16.692 1.00 59.81 93 PRO A N 1
ATOM 700 C CA . PRO A 1 93 ? -16.892 -15.944 15.632 1.00 59.81 93 PRO A CA 1
ATOM 701 C C . PRO A 1 93 ? -18.409 -15.768 15.639 1.00 59.81 93 PRO A C 1
ATOM 703 O O . PRO A 1 93 ? -19.163 -16.689 15.329 1.00 59.81 93 PRO A O 1
ATOM 706 N N . VAL A 1 94 ? -18.861 -14.572 16.014 1.00 66.50 94 VAL A N 1
ATOM 707 C CA . VAL A 1 94 ? -20.276 -14.222 15.934 1.00 66.50 94 VAL A CA 1
ATOM 708 C C . VAL A 1 94 ? -20.627 -14.156 14.447 1.00 66.50 94 VAL A C 1
ATOM 710 O O . VAL A 1 94 ? -19.924 -13.462 13.700 1.00 66.50 94 VAL A O 1
ATOM 713 N N . PRO A 1 95 ? -21.679 -14.857 13.985 1.00 56.62 95 PRO A N 1
ATOM 714 C CA . PRO A 1 95 ? -22.137 -14.745 12.611 1.00 56.62 95 PRO A CA 1
ATOM 715 C C . PRO A 1 95 ? -22.366 -13.270 12.291 1.00 56.62 95 PRO A C 1
ATOM 717 O O . PRO A 1 95 ? -23.197 -12.609 12.918 1.00 56.62 95 PRO A O 1
ATOM 720 N N . 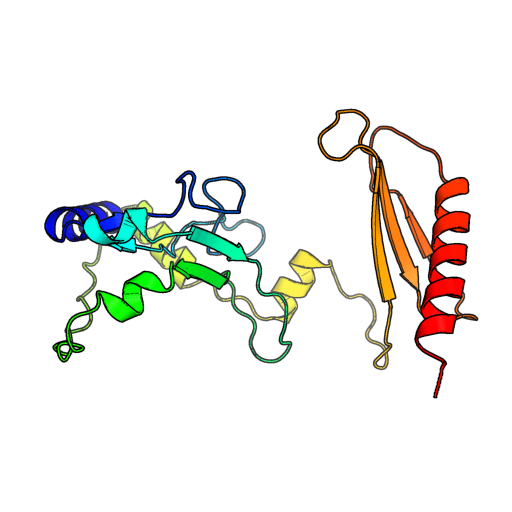ARG A 1 96 ? -21.600 -12.723 11.342 1.00 56.06 96 ARG A N 1
ATOM 721 C CA . ARG A 1 96 ? -21.841 -11.353 10.893 1.00 56.06 96 ARG A CA 1
ATOM 722 C C . ARG A 1 96 ? -23.210 -11.349 10.235 1.00 56.06 96 ARG A C 1
ATOM 724 O O . ARG A 1 96 ? -23.413 -12.039 9.237 1.00 56.06 96 ARG A O 1
ATOM 731 N N . ALA A 1 97 ? -24.140 -10.569 10.782 1.00 60.91 97 ALA A N 1
ATOM 732 C CA . ALA A 1 97 ? -25.353 -10.238 10.057 1.00 60.91 97 ALA A CA 1
ATOM 733 C C . ALA A 1 97 ? -24.929 -9.680 8.694 1.00 60.91 97 ALA A C 1
ATOM 735 O O . ALA A 1 97 ? -24.028 -8.839 8.624 1.00 60.91 97 ALA A O 1
ATOM 736 N N . VAL A 1 98 ? -25.530 -10.180 7.614 1.00 54.16 98 VAL A N 1
ATOM 737 C CA . VAL A 1 98 ? -25.281 -9.664 6.267 1.00 54.16 98 VAL A CA 1
ATOM 738 C C . VAL A 1 98 ? -25.721 -8.204 6.267 1.00 54.16 98 VAL A C 1
ATOM 740 O O . VAL A 1 98 ? -26.906 -7.885 6.161 1.00 54.16 98 VAL A O 1
ATOM 743 N N . HIS A 1 99 ? -24.768 -7.301 6.480 1.00 50.28 99 HIS A N 1
ATOM 744 C CA . HIS A 1 99 ? -25.037 -5.879 6.450 1.00 50.28 99 HIS A CA 1
ATOM 745 C C . HIS A 1 99 ? -25.406 -5.518 5.015 1.00 50.28 99 HIS A C 1
ATOM 747 O O . HIS A 1 99 ? -24.658 -5.800 4.078 1.00 50.28 99 HIS A O 1
ATOM 753 N N . ARG A 1 100 ? -26.583 -4.904 4.843 1.00 48.88 100 ARG A N 1
ATOM 754 C CA . ARG A 1 100 ? -26.985 -4.325 3.559 1.00 48.88 100 ARG A CA 1
ATOM 755 C C . ARG A 1 100 ? -25.877 -3.391 3.085 1.00 48.88 100 ARG A C 1
ATOM 757 O O . ARG A 1 100 ? -25.357 -2.611 3.886 1.00 48.88 100 ARG A O 1
ATOM 764 N N . VAL A 1 101 ? -25.552 -3.462 1.795 1.00 55.19 101 VAL A N 1
ATOM 765 C CA . VAL A 1 101 ? -24.644 -2.507 1.155 1.00 55.19 101 VAL A CA 1
ATOM 766 C C . VAL A 1 101 ? -25.136 -1.102 1.515 1.00 55.19 101 VAL A C 1
ATOM 768 O O . VAL A 1 101 ? -26.310 -0.802 1.271 1.00 55.19 101 VAL A O 1
ATOM 771 N N . PRO A 1 102 ? -24.308 -0.258 2.153 1.00 53.91 102 PRO A N 1
ATOM 772 C CA . PRO A 1 102 ? -24.720 1.089 2.505 1.00 53.91 102 PRO A CA 1
ATOM 773 C C . PRO A 1 102 ? -25.172 1.817 1.240 1.00 53.91 102 PRO A C 1
ATOM 775 O O . PRO A 1 102 ? -24.403 1.932 0.286 1.00 53.91 102 PRO A O 1
ATOM 778 N N . VAL A 1 103 ? -26.414 2.305 1.222 1.00 57.31 103 VAL A N 1
ATOM 779 C CA . VAL A 1 103 ? -26.887 3.148 0.121 1.00 57.31 103 VAL A CA 1
ATOM 780 C C . VAL A 1 103 ? -26.076 4.436 0.163 1.00 57.31 103 VAL A C 1
ATOM 782 O O . VAL A 1 103 ? -26.121 5.190 1.141 1.00 57.31 103 VAL A O 1
ATOM 785 N N . MET A 1 104 ? -25.283 4.644 -0.884 1.00 55.16 104 MET A N 1
ATOM 786 C CA . MET A 1 104 ? -24.434 5.817 -1.019 1.00 55.16 104 MET A CA 1
ATOM 787 C C . MET A 1 104 ? -25.331 7.052 -1.181 1.00 55.16 104 MET A C 1
ATOM 789 O O . MET A 1 104 ? -26.165 7.086 -2.084 1.00 55.16 104 MET A O 1
ATOM 793 N N . PRO A 1 105 ? -25.202 8.069 -0.317 1.00 57.84 105 PRO A N 1
ATOM 794 C CA . PRO A 1 105 ? -25.893 9.332 -0.520 1.00 57.84 105 PRO A CA 1
ATOM 795 C C . PRO A 1 105 ? -25.287 10.019 -1.743 1.00 57.84 105 PRO A C 1
ATOM 797 O O . PRO A 1 105 ? -24.074 10.225 -1.763 1.00 57.84 105 PRO A O 1
ATOM 800 N N . GLN A 1 106 ? -26.112 10.409 -2.713 1.00 61.75 106 GLN A N 1
ATOM 801 C CA . GLN A 1 106 ? -25.686 11.322 -3.774 1.00 61.75 106 GLN A CA 1
ATOM 802 C C . GLN A 1 106 ? -25.242 12.633 -3.114 1.00 61.75 106 GLN A C 1
ATOM 804 O O . GLN A 1 106 ? -26.009 13.262 -2.381 1.00 61.75 106 GLN A O 1
ATOM 809 N N . GLY A 1 107 ? -23.964 12.976 -3.252 1.00 57.72 107 GLY A N 1
ATOM 810 C CA . GLY A 1 107 ? -23.379 14.161 -2.637 1.00 57.72 107 GLY A CA 1
ATOM 811 C C . GLY A 1 107 ? -22.845 15.103 -3.704 1.00 57.72 107 GLY A C 1
ATOM 812 O O . GLY A 1 107 ? -21.861 14.784 -4.349 1.00 57.72 107 GLY A O 1
ATOM 813 N N . ASP A 1 108 ? -23.420 16.300 -3.825 1.00 58.06 108 ASP A N 1
ATOM 814 C CA . ASP A 1 108 ? -23.026 17.304 -4.834 1.00 58.06 108 ASP A CA 1
ATOM 815 C C . ASP A 1 108 ? -21.709 18.048 -4.531 1.00 58.06 108 ASP A C 1
ATOM 817 O O . ASP A 1 108 ? -21.393 19.069 -5.146 1.00 58.06 108 ASP A O 1
ATOM 821 N N . ARG A 1 109 ? -20.928 17.597 -3.543 1.00 71.88 109 ARG A N 1
ATOM 822 C CA . ARG A 1 109 ? -19.740 18.329 -3.077 1.00 71.88 109 ARG A CA 1
ATOM 823 C C . ARG A 1 109 ? -18.502 17.911 -3.865 1.00 71.88 109 ARG A C 1
ATOM 825 O O . ARG A 1 109 ? -18.335 16.739 -4.167 1.00 71.88 109 ARG A O 1
ATOM 832 N N . GLU A 1 110 ? -17.581 18.846 -4.100 1.00 74.31 110 GLU A N 1
ATOM 833 C CA . GLU A 1 110 ? -16.337 18.612 -4.862 1.00 74.31 110 GLU A CA 1
ATOM 834 C C . GLU A 1 110 ? -15.531 17.396 -4.383 1.00 74.31 110 GLU A C 1
ATOM 836 O O . GLU A 1 110 ? -14.986 16.656 -5.188 1.00 74.31 110 GLU A O 1
ATOM 841 N N . MET A 1 111 ? -15.497 17.140 -3.072 1.00 69.88 111 MET A N 1
ATOM 842 C CA . MET A 1 111 ? -14.818 15.968 -2.507 1.00 69.88 111 MET A CA 1
ATOM 843 C C . MET A 1 111 ? -15.508 14.643 -2.863 1.00 69.88 111 MET A C 1
ATOM 845 O O . MET A 1 111 ? -14.852 13.614 -3.001 1.00 69.88 111 MET A O 1
ATOM 849 N N . ASP A 1 112 ? -16.837 14.659 -2.964 1.00 74.31 112 ASP A N 1
ATOM 850 C CA . ASP A 1 112 ? -17.619 13.484 -3.340 1.00 74.31 112 ASP A CA 1
ATOM 851 C C . ASP A 1 112 ? -17.446 13.228 -4.856 1.00 74.31 112 ASP A C 1
ATOM 853 O O . ASP A 1 112 ? -17.179 12.089 -5.232 1.00 74.31 112 ASP A O 1
ATOM 857 N N . LYS A 1 113 ? -17.396 14.287 -5.686 1.00 76.19 113 LYS A N 1
ATOM 858 C CA . LYS A 1 113 ? -17.014 14.213 -7.115 1.00 76.19 113 LYS A CA 1
ATOM 859 C C . LYS A 1 113 ? -15.595 13.685 -7.328 1.00 76.19 113 LYS A C 1
ATOM 861 O O . LYS A 1 113 ? -15.406 12.760 -8.103 1.00 76.19 113 LYS A O 1
ATOM 866 N N . PHE A 1 114 ? -14.610 14.198 -6.588 1.00 74.19 114 PHE A N 1
ATOM 867 C CA . PHE A 1 114 ? -13.236 13.687 -6.644 1.00 74.19 114 PHE A CA 1
ATOM 868 C C . PHE A 1 114 ? -13.181 12.200 -6.282 1.00 74.19 114 PHE A C 1
ATOM 870 O O . PHE A 1 114 ? -12.479 11.417 -6.911 1.00 74.19 114 PHE A O 1
ATOM 877 N N . CYS A 1 115 ? -13.954 11.781 -5.280 1.00 73.56 115 CYS A N 1
ATOM 878 C CA . CYS A 1 115 ? -14.042 10.376 -4.920 1.00 73.56 115 CYS A CA 1
ATOM 879 C C . CYS A 1 115 ? -14.674 9.537 -6.040 1.00 73.56 115 CYS A C 1
ATOM 881 O O . CYS A 1 115 ? -14.189 8.446 -6.307 1.00 73.56 115 CYS A O 1
ATOM 883 N N . GLU A 1 116 ? -15.717 10.028 -6.707 1.00 76.06 116 GLU A N 1
ATOM 884 C CA . GLU A 1 116 ? -16.318 9.362 -7.870 1.00 76.06 116 GLU A CA 1
ATOM 885 C C . GLU A 1 116 ? -15.343 9.271 -9.048 1.00 76.06 116 GLU A C 1
ATOM 887 O O . GLU A 1 116 ? -15.200 8.194 -9.621 1.00 76.06 116 GLU A O 1
ATOM 892 N N . GLU A 1 117 ? -14.612 10.343 -9.355 1.00 74.56 117 GLU A N 1
ATOM 893 C CA . GLU A 1 117 ? -13.549 10.362 -10.368 1.00 74.56 117 GLU A CA 1
ATOM 894 C C . GLU A 1 117 ? -12.466 9.327 -10.050 1.00 74.56 117 GLU A C 1
ATOM 896 O O . GLU A 1 117 ? -12.062 8.550 -10.917 1.00 74.56 117 GLU A O 1
ATOM 901 N N . VAL A 1 118 ? -12.052 9.256 -8.781 1.00 72.44 118 VAL A N 1
ATOM 902 C CA . VAL A 1 118 ? -11.113 8.245 -8.295 1.00 72.44 118 VAL A CA 1
ATOM 903 C C . VAL A 1 118 ? -11.732 6.847 -8.423 1.00 72.44 118 VAL A C 1
ATOM 905 O O . VAL A 1 118 ? -11.100 5.952 -8.957 1.00 72.44 118 VAL A O 1
ATOM 908 N N . MET A 1 119 ? -12.983 6.598 -8.054 1.00 71.56 119 MET A N 1
ATOM 909 C CA . MET A 1 119 ? -13.549 5.248 -8.220 1.00 71.56 119 MET A CA 1
ATOM 910 C C . MET A 1 119 ? -13.779 4.863 -9.696 1.00 71.56 119 MET A C 1
ATOM 912 O O . MET A 1 119 ? -13.783 3.676 -10.028 1.00 71.56 119 MET A O 1
ATOM 916 N N . ALA A 1 120 ? -13.978 5.842 -10.583 1.00 70.88 120 ALA A N 1
ATOM 917 C CA . ALA A 1 120 ? -14.265 5.626 -11.999 1.00 70.88 120 ALA A CA 1
ATOM 918 C C . ALA A 1 120 ? -13.006 5.478 -12.864 1.00 70.88 120 ALA A C 1
ATOM 920 O O . ALA A 1 120 ? -13.069 4.836 -13.916 1.00 70.88 120 ALA A O 1
ATOM 921 N N . SER A 1 121 ? -11.864 6.047 -12.458 1.00 65.69 121 SER A N 1
ATOM 922 C CA . SER A 1 121 ? -10.653 6.017 -13.280 1.00 65.69 121 SER A CA 1
ATOM 923 C C . SER A 1 121 ? -9.974 4.641 -13.231 1.00 65.69 121 SER A C 1
ATOM 925 O O . SER A 1 121 ? -9.014 4.416 -12.497 1.00 65.69 121 SER A O 1
ATOM 927 N N . ARG A 1 122 ? -10.467 3.701 -14.031 1.00 64.44 122 ARG A N 1
ATOM 928 C CA . ARG A 1 122 ? -9.783 2.430 -14.279 1.00 64.44 122 ARG A CA 1
ATOM 929 C C . ARG A 1 122 ? -8.707 2.642 -15.342 1.00 64.44 122 ARG A C 1
ATOM 931 O O . ARG A 1 122 ? -8.965 3.294 -16.351 1.00 64.44 122 ARG A O 1
ATOM 938 N N . GLN A 1 123 ? -7.515 2.095 -15.126 1.00 64.19 123 GLN A N 1
ATOM 939 C CA . GLN A 1 123 ? -6.471 2.021 -16.151 1.00 64.19 123 GLN A CA 1
ATOM 940 C C . GLN A 1 123 ? -6.326 0.585 -16.630 1.00 64.19 123 GLN A C 1
ATOM 942 O O . GLN A 1 123 ? -6.417 -0.355 -15.839 1.00 64.19 123 GLN A O 1
ATOM 947 N N . SER A 1 124 ? -6.065 0.418 -17.922 1.00 67.69 124 SER A N 1
ATOM 948 C CA . SER A 1 124 ? -5.597 -0.872 -18.417 1.00 67.69 124 SER A CA 1
ATOM 949 C C . SER A 1 124 ? -4.181 -1.160 -17.889 1.00 67.69 124 SER A C 1
ATOM 951 O O . SER A 1 124 ? -3.408 -0.219 -17.659 1.00 67.69 124 SER A O 1
ATOM 953 N N . PRO A 1 125 ? -3.794 -2.441 -17.735 1.00 64.94 125 PRO A N 1
ATOM 954 C CA . PRO A 1 125 ? -2.429 -2.808 -17.360 1.00 64.94 125 PRO A CA 1
ATOM 955 C C . PRO A 1 125 ? -1.371 -2.137 -18.252 1.00 64.94 125 PRO A C 1
ATOM 957 O O . PRO A 1 125 ? -0.365 -1.641 -17.755 1.00 64.94 125 PRO A O 1
ATOM 960 N N . ALA A 1 126 ? -1.634 -2.039 -19.560 1.00 65.50 126 ALA A N 1
ATOM 961 C CA . ALA A 1 126 ? -0.731 -1.430 -20.534 1.00 65.50 126 ALA A CA 1
ATOM 962 C C . ALA A 1 126 ? -0.504 0.075 -20.297 1.00 65.50 126 ALA A C 1
ATOM 964 O O . ALA A 1 126 ? 0.634 0.536 -20.314 1.00 65.50 126 ALA A O 1
ATOM 965 N N . GLU A 1 127 ? -1.564 0.845 -20.033 1.00 65.75 127 GLU A N 1
ATOM 966 C CA . GLU A 1 127 ? -1.461 2.294 -19.785 1.00 65.75 127 GLU A CA 1
ATOM 967 C C . GLU A 1 127 ? -0.705 2.622 -18.497 1.00 65.75 127 GLU A C 1
ATOM 969 O O . GLU A 1 127 ? -0.058 3.663 -18.397 1.00 65.75 127 GLU A O 1
ATOM 974 N N . MET A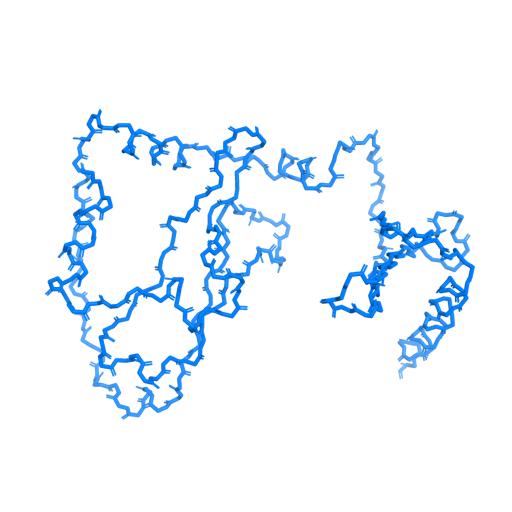 1 128 ? -0.807 1.753 -17.497 1.00 63.56 128 MET A N 1
ATOM 975 C CA . MET A 1 128 ? -0.119 1.931 -16.227 1.00 63.56 128 MET A CA 1
ATOM 976 C C . MET A 1 128 ? 1.344 1.480 -16.328 1.00 63.56 128 MET A C 1
ATOM 978 O O . MET A 1 128 ? 2.229 2.201 -15.875 1.00 63.56 128 MET A O 1
ATOM 982 N N . LEU A 1 129 ? 1.634 0.361 -17.005 1.00 64.25 129 LEU A N 1
ATOM 983 C CA . LEU A 1 129 ? 3.016 -0.035 -17.307 1.00 64.25 129 LEU A CA 1
ATOM 984 C C . LEU A 1 129 ? 3.727 1.059 -18.105 1.00 64.25 129 LEU A C 1
ATOM 986 O O . LEU A 1 129 ? 4.869 1.388 -17.802 1.00 64.25 129 LEU A O 1
ATOM 990 N N . HIS A 1 130 ? 3.019 1.684 -19.048 1.00 66.75 130 HIS A N 1
ATOM 991 C CA . HIS A 1 130 ? 3.505 2.854 -19.768 1.00 66.75 130 HIS A CA 1
ATOM 992 C C . HIS A 1 130 ? 3.844 4.028 -18.834 1.00 66.75 130 HIS A C 1
ATOM 994 O O . HIS A 1 130 ? 4.809 4.747 -19.062 1.00 66.75 130 HIS A O 1
ATOM 1000 N N . GLN A 1 131 ? 3.076 4.241 -17.769 1.00 61.56 131 GLN A N 1
ATOM 1001 C CA . GLN A 1 131 ? 3.342 5.297 -16.792 1.00 61.56 131 GLN A CA 1
ATOM 1002 C C . GLN A 1 131 ? 4.508 4.957 -15.850 1.00 61.56 131 GLN A C 1
ATOM 1004 O O . GLN A 1 131 ? 5.323 5.832 -15.563 1.00 61.56 131 GLN A O 1
ATOM 1009 N N . LEU A 1 132 ? 4.591 3.714 -15.362 1.00 57.69 132 LEU A N 1
ATOM 1010 C CA . LEU A 1 132 ? 5.655 3.264 -14.454 1.00 57.69 132 LEU A CA 1
ATOM 1011 C C . LEU A 1 132 ? 7.005 3.127 -15.160 1.00 57.69 132 LEU A C 1
ATOM 1013 O O . LEU A 1 132 ? 8.033 3.521 -14.612 1.00 57.69 132 LEU A O 1
ATOM 1017 N N . TYR A 1 133 ? 7.001 2.533 -16.351 1.00 62.53 133 TYR A N 1
ATOM 1018 C CA . TYR A 1 133 ? 8.207 2.135 -17.076 1.00 62.53 133 TYR A CA 1
ATOM 1019 C C . TYR A 1 133 ? 8.468 2.979 -18.328 1.00 62.53 133 TYR A C 1
ATOM 1021 O O . TYR A 1 133 ? 9.535 2.860 -18.928 1.00 62.53 133 TYR A O 1
ATOM 1029 N N . GLY A 1 134 ? 7.540 3.862 -18.702 1.00 66.00 134 GLY A N 1
ATOM 1030 C CA . GLY A 1 134 ? 7.617 4.656 -19.923 1.00 66.00 134 GLY A CA 1
ATOM 1031 C C . GLY A 1 134 ? 7.035 3.939 -21.141 1.00 66.00 134 GLY A C 1
ATOM 1032 O O . GLY A 1 134 ? 6.566 2.802 -21.082 1.00 66.00 134 GLY A O 1
ATOM 1033 N N . GLN A 1 135 ? 7.069 4.625 -22.282 1.00 67.81 135 GLN A N 1
ATOM 1034 C CA . GLN A 1 135 ? 6.587 4.075 -23.541 1.00 67.81 135 GLN A CA 1
ATOM 1035 C C . GLN A 1 135 ? 7.394 2.849 -23.968 1.00 67.81 135 GLN A C 1
ATOM 1037 O O . GLN A 1 135 ? 8.616 2.899 -24.080 1.00 67.81 135 GLN A O 1
ATOM 1042 N N . VAL A 1 136 ? 6.693 1.749 -24.245 1.00 67.56 136 VAL A N 1
ATOM 1043 C CA . VAL A 1 136 ? 7.285 0.578 -24.890 1.00 67.56 136 VAL A CA 1
ATOM 1044 C C . VAL A 1 136 ? 7.418 0.895 -26.376 1.00 67.56 136 VAL A C 1
ATOM 1046 O O . VAL A 1 136 ? 6.420 1.093 -27.064 1.00 67.56 136 VAL A O 1
ATOM 1049 N N . PHE A 1 137 ? 8.654 0.988 -26.860 1.00 71.44 137 PHE A N 1
ATOM 1050 C CA . PHE A 1 137 ? 8.943 1.276 -28.270 1.00 71.44 137 PHE A CA 1
ATOM 1051 C C . PHE A 1 137 ? 9.139 0.011 -29.110 1.00 71.44 137 PHE A C 1
ATOM 1053 O O . PHE A 1 137 ? 9.077 0.078 -30.333 1.00 71.44 137 PHE A O 1
ATOM 1060 N N . VAL A 1 138 ? 9.408 -1.128 -28.465 1.00 71.62 138 VAL A N 1
ATOM 1061 C CA . VAL A 1 138 ? 9.758 -2.385 -29.131 1.00 71.62 138 VAL A CA 1
ATOM 1062 C C . VAL A 1 138 ? 9.156 -3.549 -28.355 1.00 71.62 138 VAL A C 1
ATOM 1064 O O . VAL A 1 138 ? 9.357 -3.662 -27.147 1.00 71.62 138 VAL A O 1
ATOM 1067 N N . GLU A 1 139 ? 8.444 -4.423 -29.059 1.00 74.81 139 GLU A N 1
ATOM 1068 C CA . GLU A 1 139 ? 7.991 -5.712 -28.543 1.00 74.81 139 GLU A CA 1
ATOM 1069 C C . GLU A 1 139 ? 8.996 -6.789 -28.971 1.00 74.81 139 GLU A C 1
ATOM 1071 O O . GLU A 1 139 ? 9.438 -6.821 -30.120 1.00 74.81 139 GLU A O 1
ATOM 1076 N N . THR A 1 140 ? 9.418 -7.638 -28.035 1.00 72.75 140 THR A N 1
ATOM 1077 C CA . THR A 1 140 ? 10.425 -8.682 -28.280 1.00 72.75 140 THR A CA 1
ATOM 1078 C C . THR A 1 140 ? 9.952 -10.008 -27.699 1.00 72.75 140 THR A C 1
ATOM 1080 O O . THR A 1 140 ? 9.048 -10.039 -26.863 1.00 72.75 140 THR A O 1
ATOM 1083 N N . SER A 1 141 ? 10.556 -11.118 -28.129 1.00 76.75 141 SER A N 1
ATOM 1084 C CA . SER A 1 141 ? 10.343 -12.418 -27.490 1.00 76.75 141 SER A CA 1
ATOM 1085 C C . SER A 1 141 ? 10.695 -12.358 -26.003 1.00 76.75 141 SER A C 1
ATOM 1087 O O . SER A 1 141 ? 11.650 -11.678 -25.615 1.00 76.75 141 SER A O 1
ATOM 1089 N N . PHE A 1 142 ? 9.957 -13.114 -25.183 1.00 72.69 142 PHE A N 1
ATOM 1090 C CA . PHE A 1 142 ? 10.181 -13.176 -23.741 1.00 72.69 142 PHE A CA 1
ATOM 1091 C C . PHE A 1 142 ? 11.666 -13.389 -23.421 1.00 72.69 142 PHE A C 1
ATOM 1093 O O . PHE A 1 142 ? 12.287 -14.341 -23.891 1.00 72.69 142 PHE A O 1
ATOM 1100 N N . SER A 1 143 ? 12.221 -12.476 -22.629 1.00 74.50 143 SER A N 1
ATOM 1101 C CA . SER A 1 143 ? 13.618 -12.488 -22.209 1.00 74.50 143 SER A CA 1
ATOM 1102 C C . SER A 1 143 ? 13.666 -12.300 -20.702 1.00 74.50 143 SER A C 1
ATOM 1104 O O . SER A 1 143 ? 13.118 -11.333 -20.172 1.00 74.50 143 SER A O 1
ATOM 1106 N N . GLN A 1 144 ? 14.312 -13.228 -20.000 1.00 74.88 144 GLN A N 1
ATOM 1107 C CA . GLN A 1 144 ? 14.533 -13.093 -18.568 1.00 74.88 144 GLN A CA 1
ATOM 1108 C C . GLN A 1 144 ? 15.732 -12.177 -18.327 1.00 74.88 144 GLN A C 1
ATOM 1110 O O . GLN A 1 144 ? 16.828 -12.429 -18.826 1.00 74.88 144 GLN A O 1
ATOM 1115 N N . VAL A 1 145 ? 15.523 -11.123 -17.542 1.00 79.69 145 VAL A N 1
ATOM 1116 C CA . VAL A 1 145 ? 16.582 -10.195 -17.137 1.00 79.69 145 VAL A CA 1
ATOM 1117 C C . VAL A 1 145 ? 16.689 -10.142 -15.626 1.00 79.69 145 VAL A C 1
ATOM 1119 O O . VAL A 1 145 ? 15.690 -10.239 -14.911 1.00 79.69 145 VAL A O 1
ATOM 1122 N N . TYR A 1 146 ? 17.905 -9.952 -15.131 1.00 75.31 146 TYR A N 1
ATOM 1123 C CA . TYR A 1 146 ? 18.164 -9.747 -13.714 1.00 75.31 146 TYR A CA 1
ATOM 1124 C C . TYR A 1 146 ? 18.444 -8.273 -13.477 1.00 75.31 146 TYR A C 1
ATOM 1126 O O . TYR A 1 146 ? 19.386 -7.712 -14.036 1.00 75.31 146 TYR A O 1
ATOM 1134 N N . VAL A 1 147 ? 17.626 -7.644 -12.638 1.00 78.38 147 VAL A N 1
ATOM 1135 C CA . VAL A 1 147 ? 17.817 -6.252 -12.233 1.00 78.38 147 VAL A CA 1
ATOM 1136 C C . VAL A 1 147 ? 18.301 -6.228 -10.793 1.00 78.38 147 VAL A C 1
ATOM 1138 O O . VAL A 1 147 ? 17.708 -6.865 -9.923 1.00 78.38 147 VAL A O 1
ATOM 1141 N N . GLN A 1 148 ? 19.372 -5.487 -10.524 1.00 81.06 148 GLN A N 1
ATOM 1142 C CA . GLN A 1 148 ? 19.870 -5.288 -9.167 1.00 81.06 148 GLN A CA 1
ATOM 1143 C C . GLN A 1 148 ? 20.146 -3.809 -8.913 1.00 81.06 148 GLN A C 1
ATOM 1145 O O . GLN A 1 148 ? 20.849 -3.155 -9.679 1.00 81.06 148 GLN A O 1
ATOM 1150 N N . GLY A 1 149 ? 19.602 -3.301 -7.809 1.00 79.75 149 GLY A N 1
ATOM 1151 C CA . GLY A 1 149 ? 19.916 -1.984 -7.273 1.00 79.75 149 GLY A CA 1
ATOM 1152 C C . GLY A 1 149 ? 20.816 -2.087 -6.045 1.00 79.75 149 GLY A C 1
ATOM 1153 O O . GLY A 1 149 ? 20.694 -3.025 -5.256 1.00 79.75 149 GLY A O 1
ATOM 1154 N N . SER A 1 150 ? 21.705 -1.118 -5.865 1.00 77.12 150 SER A N 1
ATOM 1155 C CA . SER A 1 150 ? 22.472 -0.924 -4.635 1.00 77.12 150 SER A CA 1
ATOM 1156 C C . SER A 1 150 ? 22.517 0.559 -4.294 1.00 77.12 150 SER A C 1
ATOM 1158 O O . SER A 1 150 ? 22.584 1.401 -5.188 1.00 77.12 150 SER A O 1
ATOM 1160 N N . CYS A 1 151 ? 22.472 0.884 -3.004 1.00 78.88 151 CYS A N 1
ATOM 1161 C CA . CYS A 1 151 ? 22.591 2.252 -2.521 1.00 78.88 151 CYS A CA 1
ATOM 1162 C C . CYS A 1 151 ? 23.597 2.315 -1.374 1.00 78.88 151 CYS A C 1
ATOM 1164 O O . CYS A 1 151 ? 23.475 1.585 -0.390 1.00 78.88 151 CYS A O 1
ATOM 1166 N N . LYS A 1 152 ? 24.563 3.229 -1.466 1.00 76.94 152 LYS A N 1
ATOM 1167 C CA . LYS A 1 152 ? 25.502 3.545 -0.387 1.00 76.94 152 LYS A CA 1
ATOM 1168 C C . LYS A 1 152 ? 25.088 4.847 0.293 1.00 76.94 152 LYS A C 1
ATOM 1170 O O . LYS A 1 152 ? 24.776 5.822 -0.384 1.00 76.94 152 LYS A O 1
ATOM 1175 N N . GLY A 1 153 ? 25.109 4.870 1.628 1.00 72.75 153 GLY A N 1
ATOM 1176 C CA . GLY A 1 153 ? 24.764 6.064 2.411 1.00 72.75 153 GLY A CA 1
ATOM 1177 C C . GLY A 1 153 ? 23.272 6.401 2.385 1.00 72.75 153 GLY A C 1
ATOM 1178 O O . GLY A 1 153 ? 22.917 7.577 2.312 1.00 72.75 153 GLY A O 1
ATOM 1179 N N . LEU A 1 154 ? 22.411 5.375 2.399 1.00 74.06 154 LEU A N 1
ATOM 1180 C CA . LEU A 1 154 ? 20.956 5.530 2.423 1.00 74.06 154 LEU A CA 1
ATOM 1181 C C . LEU A 1 154 ? 20.536 6.495 3.548 1.00 74.06 154 LEU A C 1
ATOM 1183 O O . LEU A 1 154 ? 20.991 6.360 4.680 1.00 74.06 154 LEU A O 1
ATOM 1187 N N . GLY A 1 155 ? 19.695 7.481 3.220 1.00 68.19 155 GLY A N 1
ATOM 1188 C CA . GLY A 1 155 ? 19.217 8.491 4.174 1.00 68.19 155 GLY A CA 1
ATOM 1189 C C . GLY A 1 155 ? 20.156 9.682 4.407 1.00 68.19 155 GLY A C 1
ATOM 1190 O O . GLY A 1 155 ? 19.867 10.516 5.258 1.00 68.19 155 GLY A O 1
ATOM 1191 N N . THR A 1 156 ? 21.261 9.797 3.663 1.00 76.69 156 THR A N 1
ATOM 1192 C CA . THR A 1 156 ? 22.186 10.942 3.758 1.00 76.69 156 THR A CA 1
ATOM 1193 C C . THR A 1 156 ? 22.142 11.824 2.508 1.00 76.69 156 THR A C 1
ATOM 1195 O O . THR A 1 156 ? 21.847 11.347 1.413 1.00 76.69 156 THR A O 1
ATOM 1198 N N . ASN A 1 157 ? 22.543 13.096 2.635 1.00 73.25 157 ASN A N 1
ATOM 1199 C CA . ASN A 1 157 ? 22.704 14.015 1.492 1.00 73.25 157 ASN A CA 1
ATOM 1200 C C . ASN A 1 157 ? 23.765 13.545 0.476 1.00 73.25 157 ASN A C 1
ATOM 1202 O O . ASN A 1 157 ? 23.836 14.062 -0.635 1.00 73.25 157 ASN A O 1
ATOM 1206 N N . GLY A 1 158 ? 24.601 12.575 0.858 1.00 73.75 158 GLY A N 1
ATOM 1207 C CA . GLY A 1 158 ? 25.610 11.954 0.006 1.00 73.75 158 GLY A CA 1
ATOM 1208 C C . GLY A 1 158 ? 25.210 10.579 -0.524 1.00 73.75 158 GLY A C 1
ATOM 1209 O O . GLY A 1 158 ? 26.101 9.860 -0.979 1.00 73.75 158 GLY A O 1
ATOM 1210 N N . ALA A 1 159 ? 23.932 10.191 -0.431 1.00 72.19 159 ALA A N 1
ATOM 1211 C CA . ALA A 1 159 ? 23.456 8.899 -0.910 1.00 72.19 159 ALA A CA 1
ATOM 1212 C C . ALA A 1 159 ? 23.780 8.704 -2.399 1.00 72.19 159 ALA A C 1
ATOM 1214 O O . ALA A 1 159 ? 23.597 9.606 -3.220 1.00 72.19 159 ALA A O 1
ATOM 1215 N N . ARG A 1 160 ? 24.272 7.513 -2.748 1.00 75.75 160 ARG A N 1
ATOM 1216 C CA . ARG A 1 160 ? 24.625 7.136 -4.124 1.00 75.75 160 ARG A CA 1
ATOM 1217 C C . ARG A 1 160 ? 23.957 5.823 -4.463 1.00 75.75 160 ARG A C 1
ATOM 1219 O O . ARG A 1 160 ? 24.124 4.856 -3.726 1.00 75.75 160 ARG A O 1
ATOM 1226 N N . GLY A 1 161 ? 23.213 5.808 -5.561 1.00 75.62 161 GLY A N 1
ATOM 1227 C CA . GLY A 1 161 ? 22.522 4.627 -6.055 1.00 75.62 161 GLY A CA 1
ATOM 1228 C C . GLY A 1 161 ? 23.089 4.161 -7.387 1.00 75.62 161 GLY A C 1
ATOM 1229 O O . GLY A 1 161 ? 23.428 4.978 -8.243 1.00 75.62 161 GLY A O 1
ATOM 1230 N N . VAL A 1 162 ? 23.123 2.849 -7.583 1.00 78.75 162 VAL A N 1
ATOM 1231 C CA . VAL A 1 162 ? 23.396 2.210 -8.871 1.00 78.75 162 VAL A CA 1
ATOM 1232 C C . VAL A 1 162 ? 22.322 1.174 -9.141 1.00 78.75 162 VAL A C 1
ATOM 1234 O O . VAL A 1 162 ? 21.969 0.399 -8.255 1.00 78.75 162 VAL A O 1
ATOM 1237 N N . GLY A 1 163 ? 21.818 1.161 -10.368 1.00 79.88 163 GLY A N 1
ATOM 1238 C CA . GLY A 1 163 ? 21.012 0.084 -10.922 1.00 79.88 163 GLY A CA 1
ATOM 1239 C C . GLY A 1 163 ? 21.794 -0.649 -12.003 1.00 79.88 163 GLY A C 1
ATOM 1240 O O . GLY A 1 163 ? 22.598 -0.054 -12.717 1.00 79.88 163 GLY A O 1
ATOM 1241 N N . ALA A 1 164 ? 21.562 -1.942 -12.137 1.00 80.50 164 ALA A N 1
ATOM 1242 C CA . ALA A 1 164 ? 22.167 -2.752 -13.177 1.00 80.50 164 ALA A CA 1
ATOM 1243 C C . ALA A 1 164 ? 21.147 -3.727 -13.753 1.00 80.50 164 ALA A C 1
ATOM 1245 O O . ALA A 1 164 ? 20.295 -4.226 -13.017 1.00 80.50 164 ALA A O 1
ATOM 1246 N N . VAL A 1 165 ? 21.264 -3.995 -15.051 1.00 82.56 165 VAL A N 1
ATOM 1247 C CA . VAL A 1 165 ? 20.429 -4.941 -15.792 1.00 82.56 165 VAL A CA 1
ATOM 1248 C C . VAL A 1 165 ? 21.341 -5.951 -16.477 1.00 82.56 165 VAL A C 1
ATOM 1250 O O . VAL A 1 165 ? 22.254 -5.575 -17.216 1.00 82.56 165 VAL A O 1
ATOM 1253 N N . PHE A 1 166 ? 21.089 -7.229 -16.226 1.00 81.56 166 PHE A N 1
ATOM 1254 C CA . PHE A 1 166 ? 21.819 -8.349 -16.801 1.00 81.56 166 PHE A CA 1
ATOM 1255 C C . PHE A 1 166 ? 20.887 -9.203 -17.659 1.00 81.56 166 PHE A C 1
ATOM 1257 O O . PHE A 1 166 ? 19.879 -9.717 -17.177 1.00 81.56 166 PHE A O 1
ATOM 1264 N N . TRP A 1 167 ? 21.253 -9.356 -18.925 1.00 81.44 167 TRP A N 1
ATOM 1265 C CA . TRP A 1 167 ? 20.532 -10.086 -19.966 1.00 81.44 167 TRP A CA 1
ATOM 1266 C C . TRP A 1 167 ? 21.194 -11.435 -20.307 1.00 81.44 167 TRP A C 1
ATOM 1268 O O . TRP A 1 167 ? 20.695 -12.155 -21.164 1.00 81.44 167 TRP A O 1
ATOM 1278 N N . GLY A 1 168 ? 22.332 -11.767 -19.683 1.00 81.94 168 GLY A N 1
ATOM 1279 C CA . GLY A 1 168 ? 23.124 -12.974 -19.959 1.00 81.94 168 GLY A CA 1
ATOM 1280 C C . GLY A 1 168 ? 24.606 -12.662 -20.177 1.00 81.94 168 GLY A C 1
ATOM 1281 O O . GLY A 1 168 ? 24.963 -11.535 -20.506 1.00 81.94 168 GLY A O 1
ATOM 1282 N N . GLU A 1 169 ? 25.491 -13.644 -19.987 1.00 80.00 169 GLU A N 1
ATOM 1283 C CA . GLU A 1 169 ? 26.950 -13.425 -19.909 1.00 80.00 169 GLU A CA 1
ATOM 1284 C C . GLU A 1 169 ? 27.548 -12.765 -21.162 1.00 80.00 169 GLU A C 1
ATOM 1286 O O . GLU A 1 169 ? 28.445 -11.931 -21.060 1.00 80.00 169 GLU A O 1
ATOM 1291 N N . THR A 1 170 ? 26.998 -13.075 -22.333 1.00 82.12 170 THR A N 1
ATOM 1292 C CA . THR A 1 170 ? 27.467 -12.582 -23.635 1.00 82.12 170 THR A CA 1
ATOM 1293 C C . THR A 1 170 ? 26.627 -11.434 -24.193 1.00 82.12 170 THR A C 1
ATOM 1295 O O . THR A 1 170 ? 26.871 -10.976 -25.308 1.00 82.12 170 THR A O 1
ATOM 1298 N N . SER A 1 171 ? 25.622 -10.960 -23.451 1.00 79.94 171 SER A N 1
ATOM 1299 C CA . SER A 1 171 ? 24.715 -9.940 -23.964 1.00 79.94 171 SER A CA 1
ATOM 1300 C C . SER A 1 171 ? 25.348 -8.550 -23.929 1.00 79.94 171 SER A C 1
ATOM 1302 O O . SER A 1 171 ? 25.685 -8.020 -22.868 1.00 79.94 171 SER A O 1
ATOM 1304 N N . ASN A 1 172 ? 25.414 -7.907 -25.096 1.00 83.25 172 ASN A N 1
ATOM 1305 C CA . ASN A 1 172 ? 25.821 -6.504 -25.223 1.00 83.25 172 ASN A CA 1
ATOM 1306 C C . ASN A 1 172 ? 24.804 -5.528 -24.602 1.00 83.25 172 ASN A C 1
ATOM 1308 O O . ASN A 1 172 ? 25.098 -4.344 -24.457 1.00 83.25 172 ASN A O 1
ATOM 1312 N N . SER A 1 173 ? 23.617 -6.014 -24.227 1.00 81.56 173 SER A N 1
ATOM 1313 C CA . SER A 1 173 ? 22.577 -5.232 -23.552 1.00 81.56 173 SER A CA 1
ATOM 1314 C C . SER A 1 173 ? 22.786 -5.132 -22.039 1.00 81.56 173 SER A C 1
ATOM 1316 O O . SER A 1 173 ? 22.059 -4.394 -21.373 1.00 81.56 173 SER A O 1
ATOM 1318 N N . ASN A 1 174 ? 23.766 -5.853 -21.480 1.00 79.69 174 ASN A N 1
ATOM 1319 C CA . ASN A 1 174 ? 24.156 -5.711 -20.080 1.00 79.69 174 ASN A CA 1
ATOM 1320 C C . ASN A 1 174 ? 24.564 -4.267 -19.793 1.00 79.69 174 ASN A C 1
ATOM 1322 O O . ASN A 1 174 ? 25.476 -3.730 -20.424 1.00 79.69 174 ASN A O 1
ATOM 1326 N N . CYS A 1 175 ? 23.917 -3.637 -18.818 1.00 83.69 175 CYS A N 1
ATOM 1327 C CA . CYS A 1 175 ? 24.171 -2.237 -18.517 1.00 83.69 175 CYS A CA 1
ATOM 1328 C C . CYS A 1 175 ? 24.134 -1.956 -17.019 1.00 83.69 175 CYS A C 1
ATOM 1330 O O . CYS A 1 175 ? 23.494 -2.653 -16.230 1.00 83.69 175 CYS A O 1
ATOM 1332 N N . VAL A 1 176 ? 24.847 -0.903 -16.630 1.00 79.75 176 VAL A N 1
ATOM 1333 C CA . VAL A 1 17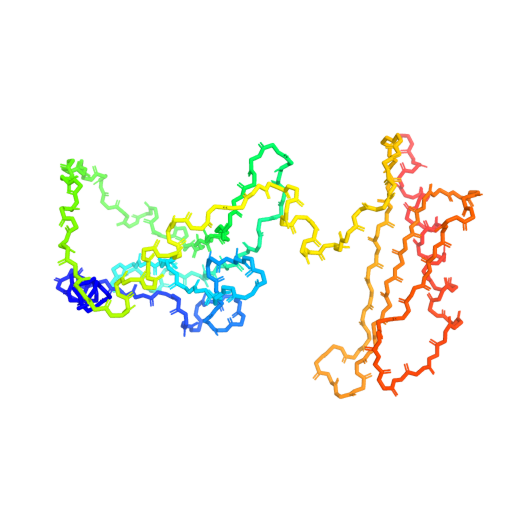6 ? 24.852 -0.369 -15.273 1.00 79.75 176 VAL A CA 1
ATOM 1334 C C . VAL A 1 176 ? 24.671 1.131 -15.376 1.00 79.75 176 VAL A C 1
ATOM 1336 O O . VAL A 1 176 ? 25.386 1.814 -16.112 1.00 79.75 176 VAL A O 1
ATOM 1339 N N . LEU A 1 177 ? 23.689 1.638 -14.650 1.00 76.69 177 LEU A N 1
ATOM 1340 C CA . LEU A 1 177 ? 23.295 3.032 -14.657 1.00 76.69 177 LEU A CA 1
ATOM 1341 C C . LEU A 1 177 ? 23.364 3.558 -13.228 1.00 76.69 177 LEU A C 1
ATOM 1343 O O . LEU A 1 177 ? 22.758 3.012 -12.308 1.00 76.69 177 LEU A O 1
ATOM 1347 N N . ALA A 1 178 ? 24.108 4.644 -13.039 1.00 71.12 178 ALA A N 1
ATOM 1348 C CA . ALA A 1 178 ? 24.038 5.395 -11.797 1.00 71.12 178 ALA A CA 1
ATOM 1349 C C . ALA A 1 178 ? 22.657 6.053 -11.696 1.00 71.12 178 ALA A C 1
ATOM 1351 O O . ALA A 1 178 ? 22.182 6.647 -12.669 1.00 71.12 178 ALA A O 1
ATOM 1352 N N . VAL A 1 179 ? 22.032 5.974 -10.523 1.00 70.38 179 VAL A N 1
ATOM 1353 C CA . VAL A 1 179 ? 20.810 6.730 -10.244 1.00 70.38 179 VAL A CA 1
ATOM 1354 C C . VAL A 1 179 ? 21.180 8.219 -10.299 1.00 70.38 179 VAL A C 1
ATOM 1356 O O . VAL A 1 179 ? 22.139 8.620 -9.633 1.00 70.38 179 VAL A O 1
ATOM 1359 N N . PRO A 1 180 ? 20.489 9.042 -11.107 1.00 60.72 180 PRO A N 1
ATOM 1360 C CA . PRO A 1 180 ? 20.807 10.462 -11.232 1.00 60.72 180 PRO A CA 1
ATOM 1361 C C . PRO A 1 180 ? 20.852 11.163 -9.859 1.00 60.72 180 PRO A C 1
ATOM 1363 O O . PRO A 1 180 ? 19.901 11.080 -9.089 1.00 60.72 180 PRO A O 1
ATOM 1366 N N . GLY A 1 181 ? 21.965 11.843 -9.550 1.00 62.12 181 GLY A N 1
ATOM 1367 C CA . GLY A 1 181 ? 22.216 12.512 -8.265 1.00 62.12 181 GLY A CA 1
ATOM 1368 C C . GLY A 1 181 ? 23.568 13.249 -8.224 1.00 62.12 181 GLY A C 1
ATOM 1369 O O . GLY A 1 181 ? 24.370 13.144 -9.154 1.00 62.12 181 GLY A O 1
ATOM 1370 N N . LEU A 1 182 ? 23.834 14.005 -7.150 1.00 49.66 182 LEU A N 1
ATOM 1371 C CA . LEU A 1 182 ? 24.959 14.959 -7.025 1.00 49.66 182 LEU A CA 1
ATOM 1372 C C . LEU A 1 182 ? 26.374 14.337 -6.924 1.00 49.66 182 LEU A C 1
ATOM 1374 O O . LEU A 1 182 ? 27.352 15.066 -6.781 1.00 49.66 182 LEU A O 1
ATOM 1378 N N . GLY A 1 183 ? 26.531 13.014 -7.020 1.00 52.75 183 GLY A N 1
ATOM 1379 C CA . GLY A 1 183 ? 27.831 12.344 -6.889 1.00 52.75 183 GLY A CA 1
ATOM 1380 C C . GLY A 1 183 ? 28.136 11.411 -8.056 1.00 52.75 183 GLY A C 1
ATOM 1381 O O . GLY A 1 183 ? 27.554 10.338 -8.154 1.00 52.75 183 GLY A O 1
ATOM 1382 N N . ARG A 1 184 ? 29.085 11.779 -8.926 1.00 48.34 184 ARG A N 1
ATOM 1383 C CA . ARG A 1 184 ? 29.585 10.910 -10.007 1.00 48.34 184 ARG A CA 1
ATOM 1384 C C . ARG A 1 184 ? 30.780 10.078 -9.536 1.00 48.34 184 ARG A C 1
ATOM 1386 O O . ARG A 1 184 ? 31.831 10.657 -9.293 1.00 48.34 184 ARG A O 1
ATOM 1393 N N . GLN A 1 185 ? 30.674 8.748 -9.552 1.00 52.06 185 GLN A N 1
ATOM 1394 C CA . GLN A 1 185 ? 31.777 7.837 -9.912 1.00 52.06 185 GLN A CA 1
ATOM 1395 C C . GLN A 1 185 ? 31.178 6.614 -10.626 1.00 52.06 185 GLN A C 1
ATOM 1397 O O . GLN A 1 185 ? 30.223 6.035 -10.133 1.00 52.06 185 GLN A O 1
ATOM 1402 N N . ARG A 1 186 ? 31.672 6.274 -11.827 1.00 51.81 186 ARG A N 1
ATOM 1403 C CA . ARG A 1 186 ? 31.004 5.333 -12.759 1.00 51.81 186 ARG A CA 1
ATOM 1404 C C . ARG A 1 186 ? 31.631 3.933 -12.845 1.00 51.81 186 ARG A C 1
ATOM 1406 O O . ARG A 1 186 ? 31.029 3.057 -13.448 1.00 51.81 186 ARG A O 1
ATOM 1413 N N . ILE A 1 187 ? 32.839 3.720 -12.315 1.00 53.28 187 ILE A N 1
ATOM 1414 C CA . ILE A 1 187 ? 33.688 2.588 -12.745 1.00 53.28 187 ILE A CA 1
ATOM 1415 C C . ILE A 1 187 ? 33.828 1.496 -11.671 1.00 53.28 187 ILE A C 1
ATOM 1417 O O . ILE A 1 187 ? 33.753 0.312 -11.987 1.00 53.28 187 ILE A O 1
ATOM 1421 N N . THR A 1 188 ? 33.964 1.863 -10.398 1.00 52.12 188 THR A N 1
ATOM 1422 C CA . THR A 1 188 ? 34.227 0.915 -9.298 1.00 52.12 188 THR A CA 1
ATOM 1423 C C . THR A 1 188 ? 33.018 0.050 -8.928 1.00 52.12 188 THR A C 1
ATOM 1425 O O . THR A 1 188 ? 33.172 -1.120 -8.589 1.00 52.12 188 THR A O 1
ATOM 1428 N N . GLU A 1 189 ? 31.802 0.584 -9.035 1.00 55.16 189 GLU A N 1
ATOM 1429 C CA . GLU A 1 189 ? 30.572 -0.145 -8.681 1.00 55.16 189 GLU A CA 1
ATOM 1430 C C . GLU A 1 189 ? 30.164 -1.161 -9.762 1.00 55.16 189 GLU A C 1
ATOM 1432 O O . GLU A 1 189 ? 29.575 -2.195 -9.453 1.00 55.16 189 GLU A O 1
ATOM 1437 N N . LEU A 1 190 ? 30.563 -0.928 -11.016 1.00 51.12 190 LEU A N 1
ATOM 1438 C CA . LEU A 1 190 ? 30.321 -1.826 -12.148 1.00 51.12 190 LEU A CA 1
ATOM 1439 C C . LEU A 1 190 ? 31.136 -3.123 -12.016 1.00 51.12 190 LEU A C 1
ATOM 1441 O O . LEU A 1 190 ? 30.599 -4.216 -12.185 1.00 51.12 190 LEU A O 1
ATOM 1445 N N . GLN A 1 191 ? 32.405 -3.007 -11.615 1.00 58.31 191 GLN A N 1
ATOM 1446 C CA . GLN A 1 191 ? 33.279 -4.152 -11.332 1.00 58.31 191 GLN A CA 1
ATOM 1447 C C . GLN A 1 191 ? 32.809 -4.947 -10.104 1.00 58.31 191 GLN A C 1
ATOM 1449 O O . GLN A 1 191 ? 32.841 -6.177 -10.115 1.00 58.31 191 GLN A O 1
ATOM 1454 N N . TYR A 1 192 ? 32.321 -4.259 -9.066 1.00 60.31 192 TYR A N 1
ATOM 1455 C CA . TYR A 1 192 ? 31.751 -4.903 -7.880 1.00 60.31 192 TYR A CA 1
ATOM 1456 C C . TYR A 1 192 ? 30.480 -5.695 -8.213 1.00 60.31 192 TYR A C 1
ATOM 1458 O O . TYR A 1 192 ? 30.351 -6.849 -7.813 1.00 60.31 192 TYR A O 1
ATOM 1466 N N . MET A 1 193 ? 29.572 -5.122 -9.007 1.00 58.53 193 MET A N 1
ATOM 1467 C CA . MET A 1 193 ? 28.342 -5.801 -9.432 1.00 58.53 193 MET A CA 1
ATOM 1468 C C . MET A 1 193 ? 28.642 -7.005 -10.335 1.00 58.53 193 MET A C 1
ATOM 1470 O O . MET A 1 193 ? 28.089 -8.078 -10.109 1.00 58.53 193 MET A O 1
ATOM 1474 N N . GLN A 1 194 ? 29.589 -6.884 -11.275 1.00 59.19 194 GLN A N 1
ATOM 1475 C CA . GLN A 1 194 ? 30.067 -8.019 -12.079 1.00 59.19 194 GLN A CA 1
ATOM 1476 C C . GLN A 1 194 ? 30.667 -9.139 -11.211 1.00 59.19 194 GLN A C 1
ATOM 1478 O O . GLN A 1 194 ? 30.426 -10.319 -11.470 1.00 59.19 194 GLN A O 1
ATOM 1483 N N . HIS A 1 195 ? 31.415 -8.788 -10.161 1.00 62.81 195 HIS A N 1
ATOM 1484 C CA . HIS A 1 195 ? 31.962 -9.756 -9.211 1.00 62.81 195 HIS A CA 1
ATOM 1485 C C . HIS A 1 195 ? 30.862 -10.443 -8.381 1.00 62.81 195 HIS A C 1
ATOM 1487 O O . HIS A 1 195 ? 30.849 -11.670 -8.282 1.00 62.81 195 HIS A O 1
ATOM 1493 N N . CYS A 1 196 ? 29.895 -9.684 -7.852 1.00 59.75 196 CYS A N 1
ATOM 1494 C CA . CYS A 1 196 ? 28.742 -10.228 -7.126 1.00 59.75 196 CYS A CA 1
ATOM 1495 C C . CYS A 1 196 ? 27.850 -11.123 -7.998 1.00 59.75 196 CYS A C 1
ATOM 1497 O O . CYS A 1 196 ? 27.253 -12.074 -7.494 1.00 59.75 196 CYS A O 1
ATOM 1499 N N . TRP A 1 197 ? 27.743 -10.840 -9.297 1.00 65.31 197 TRP A N 1
ATOM 1500 C CA . TRP A 1 197 ? 26.995 -11.682 -10.231 1.00 65.31 197 TRP A CA 1
ATOM 1501 C C . TRP A 1 197 ? 27.710 -12.994 -10.522 1.00 65.31 197 TRP A C 1
ATOM 1503 O O . TRP A 1 197 ? 27.072 -14.044 -10.481 1.00 65.31 197 TRP A O 1
ATOM 1513 N N . ARG A 1 198 ? 29.034 -12.963 -10.724 1.00 60.38 198 ARG A N 1
ATOM 1514 C CA . ARG A 1 198 ? 29.837 -14.186 -10.875 1.00 60.38 198 ARG A CA 1
ATOM 1515 C C . ARG A 1 198 ? 29.746 -15.086 -9.642 1.00 60.38 198 ARG A C 1
ATOM 1517 O O . ARG A 1 198 ? 29.603 -16.293 -9.801 1.00 60.38 198 ARG A O 1
ATOM 1524 N N . SER A 1 199 ? 29.755 -14.517 -8.432 1.00 58.41 199 SER A N 1
ATOM 1525 C CA . SER A 1 199 ? 29.644 -15.323 -7.208 1.00 58.41 199 SER A CA 1
ATOM 1526 C C . SER A 1 199 ? 28.241 -15.905 -6.994 1.00 58.41 199 SER A C 1
ATOM 1528 O O . SER A 1 199 ? 28.128 -17.068 -6.615 1.00 58.41 199 SER A O 1
ATOM 1530 N N . LYS A 1 200 ? 27.170 -15.154 -7.296 1.00 52.91 200 LYS A N 1
ATOM 1531 C CA . LYS A 1 200 ? 25.783 -15.649 -7.177 1.00 52.91 200 LYS A CA 1
ATOM 1532 C C . LYS A 1 200 ? 25.402 -16.671 -8.250 1.00 52.91 200 LYS A C 1
ATOM 1534 O O . LYS A 1 200 ? 24.682 -17.616 -7.941 1.00 52.91 200 LYS A O 1
ATOM 1539 N N . LEU A 1 201 ? 25.891 -16.524 -9.484 1.00 46.72 201 LEU A N 1
ATOM 1540 C CA . LEU A 1 201 ? 25.671 -17.516 -10.545 1.00 46.72 201 LEU A CA 1
ATOM 1541 C C . LEU A 1 201 ? 26.369 -18.846 -10.224 1.00 46.72 201 LEU A C 1
ATOM 1543 O O . LEU A 1 201 ? 25.791 -19.899 -10.463 1.00 46.72 201 LEU A O 1
ATOM 1547 N N . GLN A 1 202 ? 27.539 -18.820 -9.575 1.00 44.62 202 GLN A N 1
ATOM 1548 C CA . GLN A 1 202 ? 28.189 -20.037 -9.070 1.00 44.62 202 GLN A CA 1
ATOM 1549 C C . GLN A 1 202 ? 27.402 -20.735 -7.950 1.00 44.62 202 GLN A C 1
ATOM 1551 O O . GLN A 1 202 ? 27.559 -21.934 -7.766 1.00 44.62 202 GLN A O 1
ATOM 1556 N N . THR A 1 203 ? 26.546 -20.022 -7.208 1.00 41.50 203 THR A N 1
ATOM 1557 C CA . THR A 1 203 ? 25.721 -20.630 -6.145 1.00 41.50 203 THR A CA 1
ATOM 1558 C C . THR A 1 203 ? 24.408 -21.225 -6.668 1.00 41.50 203 THR A C 1
ATOM 1560 O O . THR A 1 203 ? 23.823 -22.075 -6.010 1.00 41.50 203 THR A O 1
ATOM 1563 N N . LEU A 1 204 ? 23.938 -20.779 -7.837 1.00 33.91 204 LEU A N 1
ATOM 1564 C CA . LEU A 1 204 ? 22.736 -21.294 -8.513 1.00 33.91 204 LEU A CA 1
ATOM 1565 C C . LEU A 1 204 ? 23.045 -22.431 -9.501 1.00 33.91 204 LEU A C 1
ATOM 1567 O O . LEU A 1 204 ? 22.131 -23.135 -9.917 1.00 33.91 204 LEU A O 1
ATOM 1571 N N . ILE A 1 205 ? 24.320 -22.618 -9.855 1.00 31.73 205 ILE A N 1
ATOM 1572 C CA . ILE A 1 205 ? 24.829 -23.729 -10.669 1.00 31.73 205 ILE A CA 1
ATOM 1573 C C . ILE A 1 205 ? 25.603 -24.678 -9.742 1.00 31.73 205 ILE A C 1
ATOM 1575 O O . ILE A 1 205 ? 26.819 -24.822 -9.829 1.00 31.73 205 ILE A O 1
ATOM 1579 N N . ILE A 1 206 ? 24.895 -25.298 -8.805 1.00 29.66 206 ILE A N 1
ATOM 1580 C CA . ILE A 1 206 ? 25.331 -26.539 -8.160 1.00 29.66 206 ILE A CA 1
ATOM 1581 C C . ILE A 1 206 ? 24.132 -27.488 -8.311 1.00 29.66 206 ILE A C 1
ATOM 1583 O O . ILE A 1 206 ? 23.040 -27.085 -7.908 1.00 29.66 206 ILE A O 1
ATOM 1587 N N . PRO A 1 207 ? 24.287 -28.647 -8.981 1.00 39.00 207 PRO A N 1
ATOM 1588 C CA . PRO A 1 207 ? 23.188 -29.580 -9.233 1.00 39.00 207 PRO A CA 1
ATOM 1589 C C . PRO A 1 207 ? 22.568 -30.134 -7.946 1.00 39.00 207 PRO A C 1
ATOM 1591 O O . PRO A 1 207 ? 23.306 -30.277 -6.943 1.00 39.00 207 PRO A O 1
#

Radius of gyration: 23.28 Å; chains: 1; bounding box: 61×48×52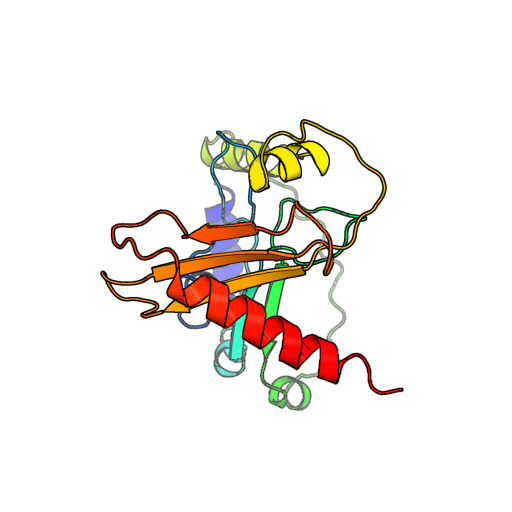 Å